Protein 4IXA (pdb70)

Organism: Staphylococcus epidermidis (strain ATCC 12228 / FDA PCI 1200) (NCBI:txid176280)

Solvent-accessible surface area: 11199 Å² total; per-residue (Å²): 181,100,75,24,116,17,89,28,0,29,0,69,36,138,68,63,38,1,10,11,113,131,115,108,11,108,31,104,102,30,1,0,44,0,0,33,28,0,4,53,75,88,40,95,64,8,44,59,81,61,0,16,110,125,12,11,41,208,62,202,98,158,82,42,74,28,0,36,14,16,0,35,28,0,40,52,23,3,96,121,73,118,10,129,52,12,31,2,44,46,40,223,78,124,8,7,44,0,39,140,48,270,146,87,50,114,17,104,26,0,23,0,51,32,95,0,35,17,2,15,9,113,107,111,87,4,103,23,168,71,49,0,0,42,0,0,31,28,0,3,50,84,89,42,94,55,6,41,116,65,55,0,51,102,112,10,82,90,84,104,46,0,66,61,28,1,100,60,0,63,67,46,3,105,147,75,116,10,132,37,16,35,2,42,28,37,216,84,121,11,20,40,0,44,151,99

Foldseek 3Di:
DQWDDDPQWIAGNVVLWIGGVNHTFDDDNLLSLLVCVQSVVAPDFDALVCCCCPSCVPPDDPDSCVSVVSLVVNQCRCVVVPNAQWHWDQDPPGGIHIYGDD/DWDDDPQWIADVVVLWIGGVNHTQDDDNLLSVLVCVQVVVAPDFDAQVRSCVPSPVHCVSVVSLVVVQVSCVVSPNQQWHWDAPPPTHIHIYGD

InterPro domains:
  IPR001789 Signal transduction response regulator, receiver domain [PF00072] (5-111)
  IPR001789 Signal transduction response regulator, receiver domain [PS50110] (3-116)
  IPR001789 Signal transduction response regulator, receiver domain [SM00448] (2-112)
  IPR001867 OmpR/PhoB-type DNA-binding domain [PF00486] (152-225)
  IPR001867 OmpR/PhoB-type DNA-binding domain [PS51755] (128-227)
  IPR001867 OmpR/PhoB-type DNA-binding domain [SM00862] (149-225)
  IPR001867 OmpR/PhoB-type DNA-binding domain [cd00383] (136-225)
  IPR011006 CheY-like superfamily [SSF52172] (2-180)
  IPR036388 Winged helix-like DNA-binding domain superfamily [G3DSA:1.10.10.10] (132-229)
  IPR039420 Transcriptional regulatory protein WalR-like [PTHR48111] (1-225)

Nearest PDB structures (foldseek):
  4ixa-assembly1_A  TM=1.010E+00  e=4.567E-20  Staphylococcus epidermidis ATCC 12228
  4u88-assembly2_B  TM=9.778E-01  e=3.991E-15  Staphylococcus aureus USA300-ISMMS1
  4qwq-assembly1_B  TM=9.720E-01  e=6.942E-15  Staphylococcus 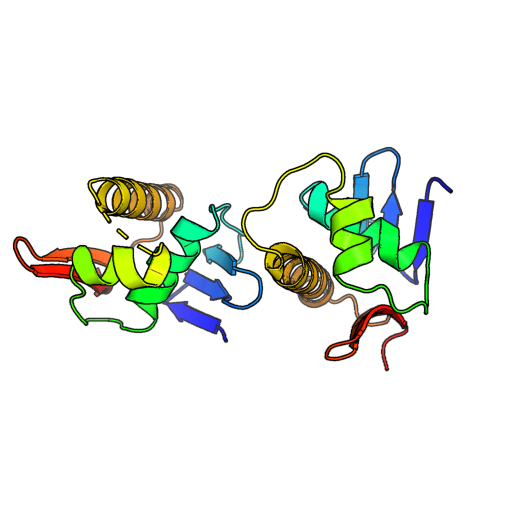aureus
  2d1v-assembly1_A  TM=8.404E-01  e=1.350E-09  Bacillus subtilis
  5za3-assembly1_B  TM=8.756E-01  e=2.922E-08  Streptococcus mutans

B-factor: mean 33.08, std 9.29, range [16.67, 68.01]

Secondary structure (DSSP, 8-state):
--EEEETTEEEETTTTEEEETTEEE---HHHHHHHHHHHTTTT--B-HHHHHHHHSSSS--S-TTHHHHHHHHHHHHHHHTT--SEEEEEETTTEEEEEE--/-EEEETTEEEETTTTEEEETTEEE---HHHHHHHHHHHTTTT--B-HHHHIIIII--HHHHHHHHHHHHHHHHTT--SEEEEEETTTEEEEEE-

Radius of gyration: 18.65 Å; Cα contacts (8 Å, |Δi|>4): 303; chains: 2; bounding box: 38×34×57 Å

Sequence (196 aa):
MEQLEFDGLVLKNLSKTLTINNIEIPMRIKEFELLWYLASREGEVISKSELLEKVWGYDYYEDANTVNVHIHRIREKLEKHDFLPYTITTVWGLGYKFERSREQLEFDGLVLKNLSKTLTINNIEIPMRIKEFELLWYLASREGEVISKSELLEKVWGANTVNVHIHRIREKLEKHDFLPYTITTVWGLGYKFERS

CATH classification: 1.10.10.10

Structure (mmCIF, N/CA/C/O backbone):
data_4IXA
#
_entry.id   4IXA
#
_cell.length_a   34.201
_cell.length_b   53.784
_cell.length_c   111.658
_cell.angle_alpha   90.00
_cell.angle_beta   90.00
_cell.angle_gamma   90.00
#
_symmetry.space_group_name_H-M   'P 21 21 21'
#
loop_
_entity.id
_entity.type
_entity.pdbx_description
1 polymer 'Response regulator SaeR'
2 water water
#
loop_
_atom_site.group_PDB
_atom_site.id
_atom_site.type_symbol
_atom_site.label_atom_id
_atom_site.label_alt_id
_atom_site.label_comp_id
_atom_site.label_asym_id
_atom_site.label_entity_id
_atom_site.label_seq_id
_atom_site.pdbx_PDB_ins_code
_atom_site.Cartn_x
_atom_site.Cartn_y
_atom_site.Cartn_z
_atom_site.occupancy
_atom_site.B_iso_or_equiv
_atom_site.auth_seq_id
_atom_site.auth_comp_id
_atom_site.auth_asym_id
_atom_site.auth_atom_id
_atom_site.pdbx_PDB_model_num
ATOM 1 N N . MET A 1 1 ? 18.903 34.395 37.071 1.00 45.38 128 MET A N 1
ATOM 2 C CA . MET A 1 1 ? 17.944 35.482 37.219 1.00 43.09 128 MET A CA 1
ATOM 3 C C . MET A 1 1 ? 16.873 35.412 36.138 1.00 36.38 128 MET A C 1
ATOM 4 O O . MET A 1 1 ? 17.192 35.240 34.964 1.00 39.10 128 MET A O 1
ATOM 9 N N . GLU A 1 2 ? 15.608 35.551 36.531 1.00 30.40 129 GLU A N 1
ATOM 10 C CA . GLU A 1 2 ? 14.501 35.579 35.574 1.00 34.65 129 GLU A CA 1
ATOM 11 C C . GLU A 1 2 ? 13.928 36.985 35.378 1.00 33.41 129 GLU A C 1
ATOM 12 O O . GLU A 1 2 ? 13.290 37.274 34.367 1.00 29.78 129 GLU A O 1
ATOM 18 N N . GLN A 1 3 ? 14.145 37.856 36.353 1.00 33.08 130 GLN A N 1
ATOM 19 C CA . GLN A 1 3 ? 13.577 39.186 36.286 1.00 33.94 130 GLN A CA 1
ATOM 20 C C . GLN A 1 3 ? 14.541 40.236 36.832 1.00 30.79 130 GLN A C 1
ATOM 21 O O . GLN A 1 3 ? 15.163 40.040 37.872 1.00 30.10 130 GLN A O 1
ATOM 27 N N . LEU A 1 4 ? 14.673 41.349 36.116 1.00 25.24 131 LEU A N 1
ATOM 28 C CA . LEU A 1 4 ? 15.463 42.472 36.606 1.00 27.69 131 LEU A CA 1
ATOM 29 C C . LEU A 1 4 ? 14.575 43.698 36.704 1.00 26.11 131 LEU A C 1
ATOM 30 O O . LEU A 1 4 ? 13.683 43.892 35.884 1.00 26.33 131 LEU A O 1
ATOM 35 N N . GLU A 1 5 ? 14.825 44.520 37.714 1.00 26.04 132 GLU A N 1
ATOM 36 C CA . GLU A 1 5 ? 14.035 45.710 37.958 1.00 28.11 132 GLU A CA 1
ATOM 37 C C . GLU A 1 5 ? 14.971 46.908 38.100 1.00 25.19 132 GLU A C 1
ATOM 38 O O . GLU A 1 5 ? 15.946 46.858 38.846 1.00 24.19 132 GLU A O 1
ATOM 44 N N . PHE A 1 6 ? 14.669 47.980 37.382 1.00 23.19 133 PHE A N 1
ATOM 45 C CA . PHE A 1 6 ? 15.465 49.205 37.460 1.00 24.88 133 PHE A CA 1
ATOM 46 C C . PHE A 1 6 ? 14.528 50.397 37.524 1.00 23.93 133 PHE A C 1
ATOM 47 O O . PHE A 1 6 ? 14.158 50.936 36.483 1.00 22.75 133 PHE A O 1
ATOM 55 N N . ASP A 1 7 ? 14.126 50.776 38.740 1.00 27.23 134 ASP A N 1
ATOM 56 C CA . ASP A 1 7 ? 13.241 51.930 38.976 1.00 25.94 134 ASP A CA 1
ATOM 57 C C . ASP A 1 7 ? 12.097 52.051 38.001 1.00 30.74 134 ASP A C 1
ATOM 58 O O . ASP A 1 7 ? 11.934 53.109 37.407 1.00 33.34 134 ASP A O 1
ATOM 63 N N . GLY A 1 8 ? 11.313 51.010 37.792 1.00 29.11 135 GLY A N 1
ATOM 64 C CA . GLY A 1 8 ? 10.197 51.189 36.877 1.00 29.00 135 GLY A CA 1
ATOM 65 C C . GLY A 1 8 ? 10.347 50.434 35.580 1.00 24.11 135 GLY A C 1
ATOM 66 O O . GLY A 1 8 ? 9.358 50.159 34.905 1.00 24.59 135 GLY A O 1
ATOM 67 N N . LEU A 1 9 ? 11.588 50.126 35.222 1.00 23.39 136 LEU A N 1
ATOM 68 C CA . LEU A 1 9 ? 11.858 49.266 34.082 1.00 23.35 136 LEU A CA 1
ATOM 69 C C . LEU A 1 9 ? 12.007 47.868 34.616 1.00 22.17 136 LEU A C 1
ATOM 70 O O . LEU A 1 9 ? 12.849 47.629 35.474 1.00 23.98 136 LEU A O 1
ATOM 75 N N . VAL A 1 10 ? 11.185 46.953 34.104 1.00 21.81 137 VAL A N 1
ATOM 76 C CA . VAL A 1 10 ? 11.218 45.555 34.507 1.00 22.05 137 VAL A CA 1
ATOM 77 C C . VAL A 1 10 ? 11.450 44.686 33.281 1.00 23.54 137 VAL A C 1
ATOM 78 O O . VAL A 1 10 ? 10.711 44.774 32.304 1.00 23.65 137 VAL A O 1
ATOM 82 N N . LEU A 1 11 ? 12.484 43.853 33.341 1.00 22.62 138 LEU A N 1
ATOM 83 C CA . LEU A 1 11 ? 12.816 42.939 32.259 1.00 22.51 138 LEU A CA 1
ATOM 84 C C . LEU A 1 11 ? 12.425 41.522 32.669 1.00 26.05 138 LEU A C 1
ATOM 85 O O . LEU A 1 11 ? 12.827 41.044 33.720 1.00 24.50 138 LEU A O 1
ATOM 90 N N . LYS A 1 12 ? 11.659 40.850 31.821 1.00 26.23 139 LYS A N 1
ATOM 91 C CA . LYS A 1 12 ? 11.148 39.527 32.138 1.00 29.67 139 LYS A CA 1
ATOM 92 C C . LYS A 1 12 ? 11.707 38.536 31.128 1.00 24.72 139 LYS A C 1
ATOM 93 O O . LYS A 1 12 ? 11.239 38.459 30.000 1.00 24.90 139 LYS A O 1
ATOM 99 N N . ASN A 1 13 ? 12.731 37.799 31.546 1.00 27.11 140 ASN A N 1
ATOM 100 C CA . ASN A 1 13 ? 13.469 36.925 30.644 1.00 27.03 140 ASN A CA 1
ATOM 101 C C . ASN A 1 13 ? 12.679 35.688 30.205 1.00 30.37 140 ASN A C 1
ATOM 102 O O . ASN A 1 13 ? 12.842 35.225 29.085 1.00 30.44 140 ASN A O 1
ATOM 107 N N . LEU A 1 14 ? 11.822 35.157 31.074 1.00 30.33 141 LEU A N 1
ATOM 108 C CA . LEU A 1 14 ? 10.970 34.041 30.659 1.00 35.02 141 LEU A CA 1
ATOM 109 C C . LEU A 1 14 ? 10.122 34.396 29.438 1.00 31.83 141 LEU A C 1
ATOM 110 O O . LEU A 1 14 ? 10.081 33.647 28.458 1.00 38.40 141 LEU A O 1
ATOM 115 N N . SER A 1 15 ? 9.455 35.542 29.479 1.00 30.77 142 SER A N 1
ATOM 116 C CA . SER A 1 15 ? 8.575 35.925 28.368 1.00 31.96 142 SER A CA 1
ATOM 117 C C . SER A 1 15 ? 9.271 36.829 27.354 1.00 32.86 142 SER A C 1
ATOM 118 O O . SER A 1 15 ? 8.680 37.187 26.329 1.00 37.18 142 SER A O 1
ATOM 121 N N . LYS A 1 16 ? 10.523 37.188 27.646 1.00 27.50 143 LYS A N 1
ATOM 122 C CA . LYS A 1 16 ? 11.298 38.109 26.808 1.00 28.60 143 LYS A CA 1
ATOM 123 C C . LYS A 1 16 ? 10.535 39.413 26.536 1.00 28.80 143 LYS A C 1
ATOM 124 O O . LYS A 1 16 ? 10.548 39.934 25.425 1.00 27.21 143 LYS A O 1
ATOM 130 N N . THR A 1 17 ? 9.866 39.926 27.562 1.00 26.29 144 THR A N 1
ATOM 131 C CA . THR A 1 17 ? 9.155 41.187 27.455 1.00 31.01 144 THR A CA 1
ATOM 132 C C . THR A 1 17 ? 9.625 42.158 28.534 1.00 27.15 144 THR A C 1
ATOM 133 O O . THR A 1 17 ? 10.224 41.768 29.543 1.00 25.08 144 THR A O 1
ATOM 137 N N . LEU A 1 18 ? 9.314 43.424 28.327 1.00 22.76 145 LEU A N 1
ATOM 138 C CA . LEU A 1 18 ? 9.772 44.480 29.215 1.00 25.81 145 LEU A CA 1
ATOM 139 C C . LEU A 1 18 ? 8.597 45.389 29.509 1.00 24.90 145 LEU A C 1
ATOM 140 O O . LEU A 1 18 ? 7.768 45.624 28.634 1.00 23.64 145 LEU A O 1
ATOM 145 N N . THR A 1 19 ? 8.512 45.876 30.746 1.00 23.41 146 THR A N 1
ATOM 146 C CA . THR A 1 19 ? 7.504 46.860 31.102 1.00 23.92 146 THR A CA 1
ATOM 147 C C . THR A 1 19 ? 8.163 48.132 31.601 1.00 20.42 146 THR A C 1
ATOM 148 O O . THR A 1 19 ? 9.268 48.105 32.108 1.00 22.93 146 THR A O 1
ATOM 152 N N . ILE A 1 20 ? 7.475 49.247 31.424 1.00 20.65 147 ILE A N 1
ATOM 153 C CA . ILE A 1 20 ? 7.864 50.511 32.020 1.00 24.72 147 ILE A CA 1
ATOM 154 C C . ILE A 1 20 ? 6.626 50.999 32.739 1.00 25.26 147 ILE A C 1
ATOM 155 O O . ILE A 1 20 ? 5.578 51.147 32.116 1.00 22.15 147 ILE A O 1
ATOM 160 N N . ASN A 1 21 ? 6.745 51.205 34.049 1.00 28.57 148 ASN A N 1
ATOM 161 C CA . ASN A 1 21 ? 5.598 51.479 34.914 1.00 26.05 148 ASN A CA 1
ATOM 162 C C . ASN A 1 21 ? 4.448 50.488 34.695 1.00 25.37 148 ASN A C 1
ATOM 163 O O . ASN A 1 21 ? 3.286 50.868 34.592 1.00 26.98 148 ASN A O 1
ATOM 168 N N . ASN A 1 22 ? 4.810 49.212 34.624 1.00 24.39 149 ASN A N 1
ATOM 169 C CA . ASN A 1 22 ? 3.869 48.114 34.477 1.00 25.05 149 ASN A CA 1
ATOM 170 C C . ASN A 1 22 ? 3.122 48.105 33.147 1.00 28.03 149 ASN A C 1
ATOM 171 O O . ASN A 1 22 ? 2.087 47.451 33.022 1.00 24.90 149 ASN A O 1
ATOM 176 N N . ILE A 1 23 ? 3.632 48.827 32.155 1.00 25.54 150 ILE A N 1
ATOM 177 C CA . ILE A 1 23 ? 3.038 48.761 30.824 1.00 24.88 150 ILE A CA 1
ATOM 178 C C . ILE A 1 23 ? 4.006 48.093 29.871 1.00 25.74 150 ILE A C 1
ATOM 179 O O . ILE A 1 23 ? 5.160 48.510 29.758 1.00 24.02 150 ILE A O 1
ATOM 184 N N . GLU A 1 24 ? 3.538 47.049 29.194 1.00 24.84 151 GLU A N 1
ATOM 185 C CA . GLU A 1 24 ? 4.365 46.324 28.245 1.00 24.61 151 GLU A CA 1
ATOM 186 C C . GLU A 1 24 ? 4.728 47.177 27.024 1.00 23.94 151 GLU A C 1
ATOM 187 O O . GLU A 1 24 ? 3.894 47.877 26.472 1.00 24.47 151 GLU A O 1
ATOM 193 N N . ILE A 1 25 ? 5.994 47.126 26.633 1.00 21.08 152 ILE A N 1
ATOM 194 C CA . ILE A 1 25 ? 6.495 47.908 25.525 1.00 21.51 152 ILE A CA 1
ATOM 195 C C . ILE A 1 25 ? 6.913 46.913 24.454 1.00 24.36 152 ILE A C 1
ATOM 196 O O . ILE A 1 25 ? 7.734 46.034 24.713 1.00 24.41 152 ILE A O 1
ATOM 201 N N . PRO A 1 26 ? 6.329 47.019 23.256 1.00 27.57 153 PRO A N 1
ATOM 202 C CA . PRO A 1 26 ? 6.713 46.097 22.175 1.00 26.19 153 PRO A CA 1
ATOM 203 C C . PRO A 1 26 ? 8.212 46.181 21.881 1.00 27.31 153 PRO A C 1
ATOM 204 O O . PRO A 1 26 ? 8.789 47.269 21.780 1.00 26.07 153 PRO A O 1
ATOM 208 N N . MET A 1 27 ? 8.848 45.024 21.795 1.00 26.99 154 MET A N 1
ATOM 209 C CA . MET A 1 27 ? 10.273 44.965 21.515 1.00 31.91 154 MET A CA 1
ATOM 210 C C . MET A 1 27 ? 10.531 43.616 20.850 1.00 33.41 154 MET A C 1
ATOM 211 O O . MET A 1 27 ? 9.954 42.607 21.247 1.00 30.88 154 MET A O 1
ATOM 216 N N . ARG A 1 28 ? 11.354 43.604 19.806 1.00 30.75 155 ARG A N 1
ATOM 217 C CA . ARG A 1 28 ? 11.709 42.345 19.162 1.00 33.42 155 ARG A CA 1
ATOM 218 C C . ARG A 1 28 ? 12.655 41.566 20.051 1.00 28.94 155 ARG A C 1
ATOM 219 O O . ARG A 1 28 ? 13.354 42.152 20.874 1.00 23.91 155 ARG A O 1
ATOM 227 N N . ILE A 1 29 ? 12.681 40.247 19.871 1.00 27.06 156 ILE A N 1
ATOM 228 C CA . ILE A 1 29 ? 13.455 39.369 20.750 1.00 29.90 156 ILE A CA 1
ATOM 229 C C . ILE A 1 29 ? 14.963 39.664 20.821 1.00 26.49 156 ILE A C 1
ATOM 230 O O . ILE A 1 29 ? 15.530 39.634 21.902 1.00 25.77 156 ILE A O 1
ATOM 235 N N . LYS A 1 30 ? 15.600 39.972 19.692 1.00 28.75 157 LYS A N 1
ATOM 236 C CA . LYS A 1 30 ? 17.029 40.330 19.688 1.00 28.41 157 LYS A CA 1
ATOM 237 C C . LYS A 1 30 ? 17.337 41.582 20.504 1.00 25.90 157 LYS A C 1
ATOM 238 O O . LYS A 1 30 ? 18.345 41.632 21.202 1.00 25.67 157 LYS A O 1
ATOM 244 N N . GLU A 1 31 ? 16.484 42.603 20.377 1.00 27.04 158 GLU A N 1
ATOM 245 C CA . GLU A 1 31 ? 16.617 43.820 21.160 1.00 24.41 158 GLU A CA 1
ATOM 246 C C . GLU A 1 31 ? 16.481 43.514 22.631 1.00 21.02 158 GLU A C 1
ATOM 247 O O . GLU A 1 31 ? 17.203 44.069 23.450 1.00 22.44 158 GLU A O 1
ATOM 253 N N . PHE A 1 32 ? 15.516 42.672 22.986 1.00 21.90 159 PHE A N 1
ATOM 254 C CA . PHE A 1 32 ? 15.365 42.334 24.401 1.00 22.53 159 PHE A CA 1
ATOM 255 C C . PHE A 1 32 ? 16.599 41.599 24.907 1.00 20.12 159 PHE A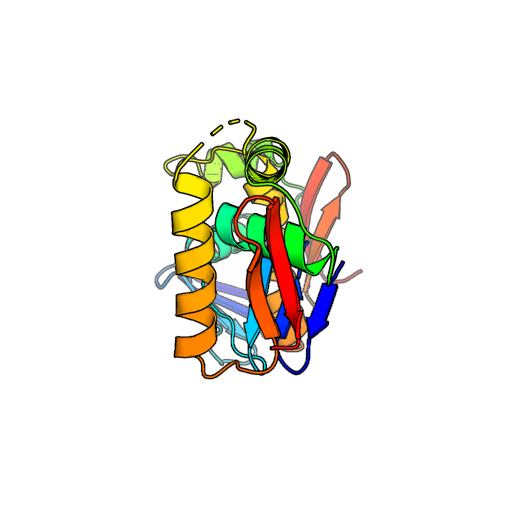 C 1
ATOM 256 O O . PHE A 1 32 ? 17.104 41.885 25.991 1.00 19.67 159 PHE A O 1
ATOM 264 N N . GLU A 1 33 ? 17.055 40.622 24.134 1.00 20.54 160 GLU A N 1
ATOM 265 C CA . GLU A 1 33 ? 18.187 39.802 24.554 1.00 22.15 160 GLU A CA 1
ATOM 266 C C . GLU A 1 33 ? 19.443 40.664 24.680 1.00 21.67 160 GLU A C 1
ATOM 267 O O . GLU A 1 33 ? 20.255 40.462 25.582 1.00 21.61 160 GLU A O 1
ATOM 273 N N . LEU A 1 34 ? 19.579 41.661 23.813 1.00 20.26 161 LEU A N 1
ATOM 274 C CA . LEU A 1 34 ? 20.715 42.571 23.925 1.00 19.79 161 LEU A CA 1
ATOM 275 C C . LEU A 1 34 ? 20.587 43.359 25.215 1.00 20.76 161 LEU A C 1
ATOM 276 O O . LEU A 1 34 ? 21.534 43.445 26.005 1.00 22.09 161 LEU A O 1
ATOM 281 N N . LEU A 1 35 ? 19.403 43.906 25.461 1.00 18.82 162 LEU A N 1
ATOM 282 C CA . LEU A 1 35 ? 19.207 44.688 26.672 1.00 22.05 162 LEU A CA 1
ATOM 283 C C . LEU A 1 35 ? 19.428 43.817 27.919 1.00 20.60 162 LEU A C 1
ATOM 284 O O . LEU A 1 35 ? 20.039 44.241 28.901 1.00 19.81 162 LEU A O 1
ATOM 289 N N . TRP A 1 36 ? 18.936 42.588 27.867 1.00 21.09 163 TRP A N 1
ATOM 290 C CA . TRP A 1 36 ? 19.065 41.673 29.004 1.00 23.65 163 TRP A CA 1
ATOM 291 C C . TRP A 1 36 ? 20.536 41.375 29.320 1.00 21.89 163 TRP A C 1
ATOM 292 O O . TRP A 1 36 ? 20.953 41.374 30.479 1.00 22.89 163 TRP A O 1
ATOM 303 N N . TYR A 1 37 ? 21.323 41.164 28.274 1.00 23.23 164 TYR A N 1
ATOM 304 C CA . TYR A 1 37 ? 22.732 40.848 28.433 1.00 22.13 164 TYR A CA 1
ATOM 305 C C . TYR A 1 37 ? 23.472 42.005 29.090 1.00 22.26 164 TYR A C 1
ATOM 306 O O . TYR A 1 37 ? 24.298 41.791 29.972 1.00 18.56 164 TYR A O 1
ATOM 315 N N . LEU A 1 38 ? 23.166 43.231 28.673 1.00 19.24 165 LEU A N 1
ATOM 316 C CA . LEU A 1 38 ? 23.797 44.410 29.270 1.00 18.90 165 LEU A CA 1
ATOM 317 C C . LEU A 1 38 ? 23.328 44.707 30.694 1.00 19.85 165 LEU A C 1
ATOM 318 O O . LEU A 1 38 ? 24.143 44.962 31.581 1.00 21.19 165 LEU A O 1
ATOM 323 N N . ALA A 1 39 ? 22.018 44.682 30.906 1.00 19.27 166 ALA A N 1
ATOM 324 C CA . ALA A 1 39 ? 21.427 44.975 32.212 1.00 20.73 166 ALA A CA 1
ATOM 325 C C . ALA A 1 39 ? 21.766 43.895 33.240 1.00 23.52 166 ALA A C 1
ATOM 326 O O . ALA A 1 39 ? 21.819 44.189 34.425 1.00 24.67 166 ALA A O 1
ATOM 328 N N . SER A 1 40 ? 21.977 42.660 32.781 1.00 21.73 167 SER A N 1
ATOM 329 C CA . SER A 1 40 ? 22.496 41.580 33.628 1.00 23.48 167 SER A CA 1
ATOM 330 C C . SER A 1 40 ? 23.920 41.869 34.071 1.00 25.33 167 SER A C 1
ATOM 331 O O . SER A 1 40 ? 24.434 41.207 34.975 1.00 25.79 167 SER A O 1
ATOM 334 N N . ARG A 1 41 ? 24.573 42.815 33.398 1.00 22.71 168 ARG A N 1
ATOM 335 C CA . ARG A 1 41 ? 25.946 43.183 33.724 1.00 23.43 168 ARG A CA 1
ATOM 336 C C . ARG A 1 41 ? 26.035 44.687 33.976 1.00 25.45 168 ARG A C 1
ATOM 337 O O . ARG A 1 41 ? 26.914 45.361 33.431 1.00 26.63 168 ARG A O 1
ATOM 345 N N . GLU A 1 42 ? 25.116 45.200 34.793 1.00 24.42 169 GLU A N 1
ATOM 346 C CA . GLU A 1 42 ? 25.022 46.626 35.087 1.00 26.03 169 GLU A CA 1
ATOM 347 C C . GLU A 1 42 ? 26.397 47.235 35.364 1.00 27.51 169 GLU A C 1
ATOM 348 O O . GLU A 1 42 ? 27.142 46.728 36.192 1.00 27.74 169 GLU A O 1
ATOM 354 N N . GLY A 1 43 ? 26.741 48.296 34.641 1.00 25.79 170 GLY A N 1
ATOM 355 C CA . GLY A 1 43 ? 27.993 48.998 34.871 1.00 29.06 170 GLY A CA 1
ATOM 356 C C . GLY A 1 43 ? 29.189 48.458 34.102 1.00 27.45 170 GLY A C 1
ATOM 357 O O . GLY A 1 43 ? 30.230 49.107 34.044 1.00 28.60 170 GLY A O 1
ATOM 358 N N . GLU A 1 44 ? 29.052 47.278 33.502 1.00 26.30 171 GLU A N 1
ATOM 359 C CA . GLU A 1 44 ? 30.161 46.702 32.758 1.00 25.24 171 GLU A CA 1
ATOM 360 C C . GLU A 1 44 ? 30.115 47.090 31.281 1.00 27.77 171 GLU A C 1
ATOM 361 O O . GLU A 1 44 ? 29.059 47.029 30.653 1.00 26.79 171 GLU A O 1
ATOM 367 N N . VAL A 1 45 ? 31.261 47.479 30.727 1.00 27.55 172 VAL A N 1
ATOM 368 C CA . VAL A 1 45 ? 31.332 47.861 29.323 1.00 21.76 172 VAL A CA 1
ATOM 369 C C . VAL A 1 45 ? 31.514 46.606 28.495 1.00 26.11 172 VAL A C 1
ATOM 370 O O . VAL A 1 45 ? 32.522 45.903 28.634 1.00 26.35 172 VAL A O 1
ATOM 374 N N . ILE A 1 46 ? 30.532 46.300 27.657 1.00 21.93 173 ILE A N 1
ATOM 375 C CA . ILE A 1 46 ? 30.628 45.105 26.817 1.00 21.18 173 ILE A CA 1
ATOM 376 C C . ILE A 1 46 ? 30.928 45.454 25.371 1.00 23.99 173 ILE A C 1
ATOM 377 O O . ILE A 1 46 ? 30.168 46.190 24.737 1.00 24.06 173 ILE A O 1
ATOM 382 N N . SER A 1 47 ? 32.019 44.902 24.843 1.00 24.12 174 SER A N 1
ATOM 383 C CA . SER A 1 47 ? 32.433 45.184 23.471 1.00 26.18 174 SER A CA 1
ATOM 384 C C . SER A 1 47 ? 31.429 44.671 22.456 1.00 27.85 174 SER A C 1
ATOM 385 O O . SER A 1 47 ? 30.651 43.758 22.739 1.00 23.26 174 SER A O 1
ATOM 388 N N . LYS A 1 48 ? 31.471 45.260 21.262 1.00 27.33 175 LYS A N 1
ATOM 389 C CA . LYS A 1 48 ? 30.654 44.814 20.156 1.00 29.34 175 LYS A CA 1
ATOM 390 C C . LYS A 1 48 ? 30.900 43.335 19.878 1.00 31.00 175 LYS A C 1
ATOM 391 O O . LYS A 1 48 ? 29.954 42.578 19.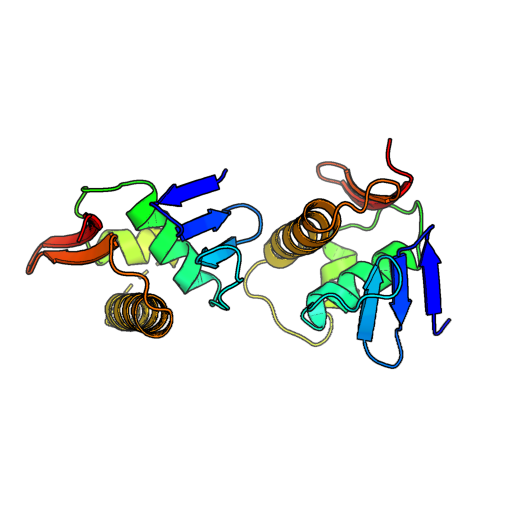616 1.00 28.65 175 LYS A O 1
ATOM 397 N N . SER A 1 49 ? 32.166 42.928 19.948 1.00 29.78 176 SER A N 1
ATOM 398 C CA . SER A 1 49 ? 32.546 41.549 19.636 1.00 30.84 176 SER A CA 1
ATOM 399 C C . SER A 1 49 ? 31.909 40.536 20.569 1.00 27.73 176 SER A C 1
ATOM 400 O O . SER A 1 49 ? 31.416 39.508 20.109 1.00 29.20 176 SER A O 1
ATOM 403 N N . GLU A 1 50 ? 31.925 40.816 21.873 1.00 30.16 177 GLU A N 1
ATOM 404 C CA . GLU A 1 50 ? 31.284 39.925 22.844 1.00 29.05 177 GLU A CA 1
ATOM 405 C C . GLU A 1 50 ? 29.776 39.890 22.640 1.00 27.61 177 GLU A C 1
ATOM 406 O O . GLU A 1 50 ? 29.160 38.852 22.833 1.00 28.59 177 GLU A O 1
ATOM 412 N N . LEU A 1 51 ? 29.183 41.015 22.237 1.00 27.53 178 LEU A N 1
ATOM 413 C CA . LEU A 1 51 ? 27.735 41.070 22.003 1.00 26.58 178 LEU A CA 1
ATOM 414 C C . LEU A 1 51 ? 27.356 40.251 20.783 1.00 27.94 178 LEU A C 1
ATOM 415 O O . LEU A 1 51 ? 26.405 39.481 20.817 1.00 30.84 178 LEU A O 1
ATOM 420 N N . LEU A 1 52 ? 28.105 40.424 19.703 1.00 29.12 179 LEU A N 1
ATOM 421 C CA . LEU A 1 52 ? 27.899 39.639 18.492 1.00 31.69 179 LEU A CA 1
ATOM 422 C C . LEU A 1 52 ? 28.046 38.146 18.787 1.00 28.08 179 LEU A C 1
ATOM 423 O O . LEU A 1 52 ? 27.221 37.338 18.379 1.00 32.54 179 LEU A O 1
ATOM 428 N N . GLU A 1 53 ? 29.086 37.799 19.530 1.00 28.05 180 GLU A N 1
ATOM 429 C CA . GLU A 1 53 ? 29.397 36.409 19.829 1.00 31.35 180 GLU A CA 1
ATOM 430 C C . GLU A 1 53 ? 28.394 35.762 20.787 1.00 37.02 180 GLU A C 1
ATOM 431 O O . GLU A 1 53 ? 28.033 34.598 20.619 1.00 39.77 180 GLU A O 1
ATOM 437 N N . LYS A 1 54 ? 27.935 36.519 21.785 1.00 33.26 181 LYS A N 1
ATOM 438 C CA . LYS A 1 54 ? 27.123 35.948 22.857 1.00 31.56 181 LYS A CA 1
ATOM 439 C C . LYS A 1 54 ? 25.627 36.245 22.753 1.00 35.18 181 LYS A C 1
ATOM 440 O O . LYS A 1 54 ? 24.828 35.582 23.421 1.00 33.81 181 LYS A O 1
ATOM 446 N N . VAL A 1 55 ? 25.250 37.221 21.926 1.00 29.90 182 VAL A N 1
ATOM 447 C CA . VAL A 1 55 ? 23.841 37.572 21.751 1.00 27.57 182 VAL A CA 1
ATOM 448 C C . VAL A 1 55 ? 23.375 37.178 20.359 1.00 29.44 182 VAL A C 1
ATOM 449 O O . VAL A 1 55 ? 22.233 36.760 20.181 1.00 29.53 182 VAL A O 1
ATOM 453 N N . TRP A 1 56 ? 24.267 37.287 19.376 1.00 28.14 183 TRP A N 1
ATOM 454 C CA . TRP A 1 56 ? 23.959 36.840 18.019 1.00 36.30 183 TRP A CA 1
ATOM 455 C C . TRP A 1 56 ? 24.615 35.496 17.718 1.00 40.75 183 TRP A C 1
ATOM 456 O O . TRP A 1 56 ? 24.511 35.010 16.604 1.00 37.53 183 TRP A O 1
ATOM 467 N N . GLY A 1 57 ? 25.270 34.910 18.719 1.00 35.46 184 GLY A N 1
ATOM 468 C CA . GLY A 1 57 ? 25.969 33.641 18.586 1.00 37.80 184 GLY A CA 1
ATOM 469 C C . GLY A 1 57 ? 25.366 32.635 17.621 1.00 46.23 184 GLY A C 1
ATOM 470 O O . GLY A 1 57 ? 26.097 31.996 16.860 1.00 42.42 184 GLY A O 1
ATOM 471 N N . TYR A 1 58 ? 24.033 32.527 17.635 1.00 45.70 185 TYR A N 1
ATOM 472 C CA . TYR A 1 58 ? 23.298 31.572 16.795 1.00 46.09 185 TYR A CA 1
ATOM 473 C C . TYR A 1 58 ? 22.594 32.229 15.596 1.00 50.07 185 TYR A C 1
ATOM 474 O O . TYR A 1 58 ? 22.355 31.584 14.569 1.00 53.62 185 TYR A O 1
ATOM 483 N N . ASP A 1 59 ? 22.286 33.519 15.722 1.00 52.45 186 ASP A N 1
ATOM 484 C CA . ASP A 1 59 ? 21.622 34.266 14.651 1.00 50.48 186 ASP A CA 1
ATOM 485 C C . ASP A 1 59 ? 22.645 34.922 13.744 1.00 49.75 186 ASP A C 1
ATOM 486 O O . ASP A 1 59 ? 23.749 35.248 14.167 1.00 52.54 186 ASP A O 1
ATOM 491 N N . TYR A 1 60 ? 22.298 35.143 12.492 1.00 44.22 187 TYR A N 1
ATOM 492 C CA . TYR A 1 60 ? 23.327 35.674 11.625 1.00 50.11 187 TYR A CA 1
ATOM 493 C C . TYR A 1 60 ? 23.184 37.154 11.309 1.00 47.56 187 TYR A C 1
ATOM 494 O O . TYR A 1 60 ? 22.113 37.743 11.465 1.00 48.41 187 TYR A O 1
ATOM 503 N N . TYR A 1 61 ? 24.305 37.757 10.938 1.00 46.98 188 TYR A N 1
ATOM 504 C CA . TYR A 1 61 ? 24.372 39.190 10.707 1.00 51.42 188 TYR A CA 1
ATOM 505 C C . TYR A 1 61 ? 25.345 39.424 9.572 1.00 46.65 188 TYR A C 1
ATOM 506 O O . TYR A 1 61 ? 26.431 38.849 9.550 1.00 45.75 188 TYR A O 1
ATOM 515 N N . GLU A 1 62 ? 24.939 40.244 8.611 1.00 52.01 189 GLU A N 1
ATOM 516 C CA . GLU A 1 62 ? 25.812 40.604 7.503 1.00 50.55 189 GLU A CA 1
ATOM 517 C C . GLU A 1 62 ? 26.834 41.624 7.977 1.00 51.91 189 GLU A C 1
ATOM 518 O O . GLU A 1 62 ? 27.963 41.677 7.475 1.00 53.89 189 GLU A O 1
ATOM 524 N N . ASP A 1 63 ? 26.439 42.409 8.976 1.00 45.33 190 ASP A N 1
ATOM 525 C CA . ASP A 1 63 ? 27.146 43.637 9.304 1.00 43.44 190 ASP A CA 1
ATOM 526 C C . ASP A 1 63 ? 27.222 43.812 10.812 1.00 42.97 190 ASP A C 1
ATOM 527 O O . ASP A 1 63 ? 26.196 43.842 11.492 1.00 43.20 190 ASP A O 1
ATOM 532 N N . ALA A 1 64 ? 28.444 43.952 11.322 1.00 35.51 191 ALA A N 1
ATOM 533 C CA . ALA A 1 64 ? 28.680 44.125 12.752 1.00 39.57 191 ALA A CA 1
ATOM 534 C C . ALA A 1 64 ? 27.922 45.322 13.304 1.00 38.62 191 ALA A C 1
ATOM 535 O O . ALA A 1 64 ? 27.640 45.390 14.501 1.00 36.88 191 ALA A O 1
ATOM 537 N N . ASN A 1 65 ? 27.580 46.266 12.428 1.00 40.14 192 ASN A N 1
ATOM 538 C CA . ASN A 1 65 ? 26.873 47.464 12.863 1.00 37.67 192 ASN A CA 1
ATOM 539 C C . ASN A 1 65 ? 25.415 47.240 13.240 1.00 33.33 192 ASN A C 1
ATOM 540 O O . ASN A 1 65 ? 24.716 48.179 13.625 1.00 33.60 192 ASN A O 1
ATOM 545 N N . THR A 1 66 ? 24.965 45.996 13.130 1.00 32.14 193 THR A N 1
ATOM 546 C CA . THR A 1 66 ? 23.679 45.610 13.674 1.00 30.00 193 THR A CA 1
ATOM 547 C C . THR A 1 66 ? 23.653 45.85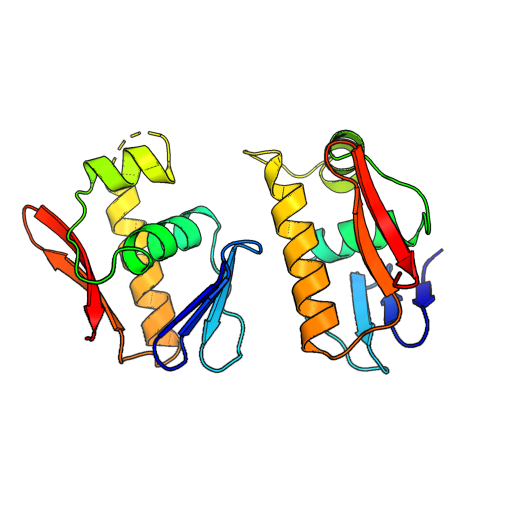8 15.187 1.00 27.33 193 THR A C 1
ATOM 548 O O . THR A 1 66 ? 22.593 46.113 15.751 1.00 27.31 193 THR A O 1
ATOM 552 N N . VAL A 1 67 ? 24.808 45.786 15.846 1.00 29.24 194 VAL A N 1
ATOM 553 C CA . VAL A 1 67 ? 24.852 46.042 17.284 1.00 31.06 194 VAL A CA 1
ATOM 554 C C . VAL A 1 67 ? 24.445 47.490 17.581 1.00 27.34 194 VAL A C 1
ATOM 555 O O . VAL A 1 67 ? 23.537 47.713 18.382 1.00 26.22 194 VAL A O 1
ATOM 559 N N . ASN A 1 68 ? 25.094 48.450 16.918 1.00 24.47 195 ASN A N 1
ATOM 560 C CA . ASN A 1 68 ? 24.780 49.876 17.075 1.00 28.60 195 ASN A CA 1
ATOM 561 C C . ASN A 1 68 ? 23.319 50.200 16.841 1.00 25.01 195 ASN A C 1
ATOM 562 O O . ASN A 1 68 ? 22.698 50.929 17.620 1.00 22.43 195 ASN A O 1
ATOM 567 N N . VAL A 1 69 ? 22.799 49.671 15.738 1.00 23.23 196 VAL A N 1
ATOM 568 C CA . VAL A 1 69 ? 21.407 49.843 15.353 1.00 23.62 196 VAL A CA 1
ATOM 569 C C . VAL A 1 69 ? 20.494 49.384 16.481 1.00 22.33 196 VAL A C 1
ATOM 570 O O . VAL A 1 69 ? 19.555 50.079 16.835 1.00 24.13 196 VAL A O 1
ATOM 574 N N . HIS A 1 70 ? 20.788 48.226 17.065 1.00 20.05 197 HIS A N 1
ATOM 575 C CA . HIS A 1 70 ? 19.953 47.707 18.145 1.00 22.88 197 HIS A CA 1
ATOM 576 C C . HIS A 1 70 ? 20.075 48.527 19.429 1.00 20.32 197 HIS A C 1
ATOM 577 O O . HIS A 1 70 ? 19.102 48.680 20.149 1.00 22.54 197 HIS A O 1
ATOM 584 N N . ILE A 1 71 ? 21.259 49.058 19.707 1.00 22.15 198 ILE A N 1
ATOM 585 C CA . ILE A 1 71 ? 21.435 49.917 20.881 1.00 24.61 198 ILE A CA 1
ATOM 586 C C . ILE A 1 71 ? 20.542 51.136 20.734 1.00 22.17 198 ILE A C 1
ATOM 587 O O . ILE A 1 71 ? 19.844 51.521 21.669 1.00 19.85 198 ILE A O 1
ATOM 592 N N . HIS A 1 72 ? 20.558 51.726 19.541 1.00 20.07 199 HIS A N 1
ATOM 593 C CA . HIS A 1 72 ? 19.728 52.884 19.259 1.00 20.46 199 HIS A CA 1
ATOM 594 C C . HIS A 1 72 ? 18.248 52.587 19.372 1.00 22.98 199 HIS A C 1
ATOM 595 O O . HIS A 1 72 ? 17.513 53.378 19.943 1.00 19.70 199 HIS A O 1
ATOM 602 N N . ARG A 1 73 ? 17.818 51.439 18.862 1.00 19.32 200 ARG A N 1
ATOM 603 C CA . ARG A 1 73 ? 16.429 51.027 19.004 1.00 20.59 200 ARG A CA 1
ATOM 604 C C . ARG A 1 73 ? 15.993 50.921 20.465 1.00 18.65 200 ARG A C 1
ATOM 605 O O . ARG A 1 73 ? 14.899 51.306 20.806 1.00 19.05 200 ARG A O 1
ATOM 613 N N . ILE A 1 74 ? 16.846 50.382 21.318 1.00 19.88 201 ILE A N 1
ATOM 614 C CA . ILE A 1 74 ? 16.489 50.247 22.734 1.00 21.24 201 ILE A CA 1
ATOM 615 C C . ILE A 1 74 ? 16.357 51.613 23.405 1.00 20.98 201 ILE A C 1
ATOM 616 O O . ILE A 1 74 ? 15.363 51.898 24.085 1.00 22.01 201 ILE A O 1
ATOM 621 N N . ARG A 1 75 ? 17.348 52.470 23.191 1.00 22.45 202 ARG A N 1
ATOM 622 C CA . ARG A 1 75 ? 17.326 53.807 23.778 1.00 22.35 202 ARG A CA 1
ATOM 623 C C . ARG A 1 75 ? 16.147 54.619 23.252 1.00 24.85 202 ARG A C 1
ATOM 624 O O . ARG A 1 75 ? 15.538 55.358 24.017 1.00 25.59 202 ARG A O 1
ATOM 632 N N . GLU A 1 76 ? 15.806 54.462 21.968 1.00 23.04 203 GLU A N 1
ATOM 633 C CA . GLU A 1 76 ? 14.661 55.181 21.409 1.00 25.97 203 GLU A CA 1
ATOM 634 C C . GLU A 1 76 ? 13.406 54.777 22.135 1.00 21.93 203 GLU A C 1
ATOM 635 O O . GLU A 1 76 ? 12.546 55.610 22.387 1.00 22.17 203 GLU A O 1
ATOM 641 N N . LYS A 1 77 ? 13.264 53.485 22.411 1.00 20.35 204 LYS A N 1
ATOM 642 C CA . LYS A 1 77 ? 12.049 53.023 23.074 1.00 24.06 204 LYS A CA 1
ATOM 643 C C . LYS A 1 77 ? 11.975 53.517 24.517 1.00 23.72 204 LYS A C 1
ATOM 644 O O . LYS A 1 77 ? 10.911 53.957 24.962 1.00 24.12 204 LYS A O 1
ATOM 650 N N . LEU A 1 78 ? 13.093 53.463 25.239 1.00 20.38 205 LEU A N 1
ATOM 651 C CA . LEU A 1 78 ? 13.107 53.943 26.628 1.00 26.23 205 LEU A CA 1
ATOM 652 C C . LEU A 1 78 ? 12.768 55.437 26.687 1.00 24.54 205 LEU A C 1
ATOM 653 O O . LEU A 1 78 ? 11.930 55.887 27.486 1.00 24.21 205 LEU A O 1
ATOM 658 N N . GLU A 1 79 ? 13.426 56.193 25.820 1.00 21.22 206 GLU A N 1
ATOM 659 C CA . GLU A 1 79 ? 13.269 57.637 25.786 1.00 30.20 206 GLU A CA 1
ATOM 660 C C . GLU A 1 79 ? 11.871 58.046 25.352 1.00 27.87 206 GLU A C 1
ATOM 661 O O . GLU A 1 79 ? 11.296 58.971 25.911 1.00 28.93 206 GLU A O 1
ATOM 667 N N . LYS A 1 80 ? 11.322 57.339 24.371 1.00 26.13 207 LYS A N 1
ATOM 668 C CA . LYS A 1 80 ? 9.993 57.645 23.857 1.00 28.73 207 LYS A CA 1
ATOM 669 C C . LYS A 1 80 ? 8.912 57.433 24.923 1.00 28.04 207 LYS A C 1
ATOM 670 O O . LYS A 1 80 ? 7.892 58.123 24.915 1.00 26.95 207 LYS A O 1
ATOM 676 N N . HIS A 1 81 ? 9.142 56.505 25.851 1.00 24.69 208 HIS A N 1
ATOM 677 C CA . HIS A 1 81 ? 8.171 56.250 26.921 1.00 25.86 208 HIS A CA 1
ATOM 678 C C . HIS A 1 81 ? 8.588 56.887 28.244 1.00 28.74 208 HIS A C 1
ATOM 679 O O . HIS A 1 81 ? 8.135 56.492 29.321 1.00 31.50 208 HIS A O 1
ATOM 686 N N . ASP A 1 82 ? 9.455 57.890 28.133 1.00 27.14 209 ASP A N 1
ATOM 687 C CA . ASP A 1 82 ? 9.832 58.742 29.255 1.00 30.71 209 ASP A CA 1
ATOM 688 C C . ASP A 1 82 ? 10.514 57.993 30.386 1.00 31.11 209 ASP A C 1
ATOM 689 O O . ASP A 1 82 ? 10.340 58.318 31.567 1.00 29.35 209 ASP A O 1
ATOM 694 N N . PHE A 1 83 ? 11.292 56.980 30.024 1.00 26.35 210 PHE A N 1
ATOM 695 C CA . PHE A 1 83 ? 12.101 56.307 31.020 1.00 24.52 210 PHE A CA 1
ATOM 696 C C . PHE A 1 83 ? 13.487 56.940 31.059 1.00 24.87 210 PHE A C 1
ATOM 697 O O . PHE A 1 83 ? 14.282 56.785 30.134 1.00 27.14 210 PHE A O 1
ATOM 705 N N . LEU A 1 84 ? 13.756 57.656 32.143 1.00 25.42 211 LEU A N 1
ATOM 706 C CA . LEU A 1 84 ? 14.941 58.496 32.286 1.00 25.67 211 LEU A CA 1
ATOM 707 C C . LEU A 1 84 ? 16.114 57.980 33.135 1.00 24.58 211 LEU A C 1
ATOM 708 O O . LEU A 1 84 ? 17.259 58.285 32.806 1.00 23.61 211 LEU A O 1
ATOM 713 N N . PRO A 1 85 ? 15.847 57.239 34.240 1.00 24.54 212 PRO A N 1
ATOM 714 C CA . PRO A 1 85 ? 16.944 57.033 35.201 1.00 23.89 212 PRO A CA 1
ATOM 715 C C . PRO A 1 85 ? 18.013 55.966 34.873 1.00 27.47 212 PRO A C 1
ATOM 716 O O . PRO A 1 85 ? 19.032 55.914 35.569 1.00 23.59 212 PRO A O 1
ATOM 720 N N . TYR A 1 86 ? 17.787 55.129 33.866 1.00 25.23 213 TYR A N 1
ATOM 721 C CA . TYR A 1 86 ? 18.818 54.207 33.387 1.00 23.48 213 TYR A CA 1
ATOM 722 C C . TYR A 1 86 ? 18.865 54.290 31.874 1.00 25.52 213 TYR A C 1
ATOM 723 O O . TYR A 1 86 ? 17.858 54.571 31.233 1.00 22.83 213 TYR A O 1
ATOM 732 N N . THR A 1 87 ? 20.030 54.024 31.302 1.00 25.31 214 THR A N 1
ATOM 733 C CA . THR A 1 87 ? 20.192 54.106 29.866 1.00 20.70 214 THR A CA 1
ATOM 734 C C . THR A 1 87 ? 21.321 53.165 29.445 1.00 26.91 214 THR A C 1
ATOM 735 O O . THR A 1 87 ? 21.916 52.471 30.281 1.00 21.26 214 THR A O 1
ATOM 739 N N . ILE A 1 88 ? 21.591 53.103 28.148 1.00 20.72 215 ILE A N 1
ATOM 740 C CA . ILE A 1 88 ? 22.767 52.392 27.679 1.00 23.44 215 ILE A CA 1
ATOM 741 C C . ILE A 1 88 ? 23.739 53.465 27.239 1.00 20.36 215 ILE A C 1
ATOM 742 O O . ILE A 1 88 ? 23.427 54.282 26.372 1.00 21.97 215 ILE A O 1
ATOM 747 N N . THR A 1 89 ? 24.915 53.469 27.846 1.00 19.43 216 THR A N 1
ATOM 748 C CA . THR A 1 89 ? 25.935 54.447 27.511 1.00 21.76 216 THR A CA 1
ATOM 749 C C . THR A 1 89 ? 26.856 53.858 26.462 1.00 25.21 216 THR A C 1
ATOM 750 O O . THR A 1 89 ? 27.367 52.760 26.644 1.00 20.81 216 THR A O 1
ATOM 754 N N . THR A 1 90 ? 27.079 54.594 25.378 1.00 22.30 217 THR A N 1
ATOM 755 C CA . THR A 1 90 ? 28.041 54.194 24.365 1.00 22.88 217 THR A CA 1
ATOM 756 C C . THR A 1 90 ? 29.437 54.664 24.779 1.00 24.92 217 THR A C 1
ATOM 757 O O . THR A 1 90 ? 29.669 55.853 24.973 1.00 25.22 217 THR A O 1
ATOM 761 N N . VAL A 1 91 ? 30.368 53.732 24.941 1.00 24.47 218 VAL A N 1
ATOM 762 C CA . VAL A 1 91 ? 31.745 54.103 25.250 1.00 25.51 218 VAL A CA 1
ATOM 763 C C . VAL A 1 91 ? 32.538 53.953 23.959 1.00 27.44 218 VAL A C 1
ATOM 764 O O . VAL A 1 91 ? 32.848 52.837 23.543 1.00 27.44 218 VAL A O 1
ATOM 768 N N . TRP A 1 92 ? 32.829 55.082 23.312 1.00 26.56 219 TRP A N 1
ATOM 769 C CA . TRP A 1 92 ? 33.232 55.085 21.898 1.00 26.39 219 TRP A CA 1
ATOM 770 C C . TRP A 1 92 ? 34.431 54.200 21.581 1.00 25.91 219 TRP A C 1
ATOM 771 O O . TRP A 1 92 ? 35.482 54.354 22.177 1.00 26.85 219 TRP A O 1
ATOM 782 N N . GLY A 1 93 ? 34.262 53.272 20.642 1.00 27.18 220 GLY A N 1
ATOM 783 C CA . GLY A 1 93 ? 35.330 52.357 20.273 1.00 27.30 220 GLY A CA 1
ATOM 784 C C . GLY A 1 93 ? 35.541 51.199 21.236 1.00 29.21 220 GLY A C 1
ATOM 785 O O . GLY A 1 93 ? 36.277 50.260 20.937 1.00 31.09 220 GLY A O 1
ATOM 786 N N . LEU A 1 94 ? 34.882 51.239 22.390 1.00 24.38 221 LEU A N 1
ATOM 787 C CA . LEU A 1 94 ? 35.174 50.258 23.441 1.00 27.63 221 LEU A CA 1
ATOM 788 C C . LEU A 1 94 ? 33.989 49.345 23.733 1.00 26.00 221 LEU A C 1
ATOM 789 O O . LEU A 1 94 ? 34.173 48.159 23.996 1.00 27.21 221 LEU A O 1
ATOM 794 N N . GLY A 1 95 ? 32.775 49.894 23.696 1.00 23.90 222 GLY A N 1
ATOM 795 C CA . GLY A 1 95 ? 31.585 49.074 23.852 1.00 24.10 222 GLY A CA 1
ATOM 796 C C . GLY A 1 95 ? 30.392 49.822 24.430 1.00 26.39 222 GLY A C 1
ATOM 797 O O . GLY A 1 95 ? 30.269 51.042 24.269 1.00 23.52 222 GLY A O 1
ATOM 798 N N . TYR A 1 96 ? 29.511 49.083 25.103 1.00 23.28 223 TYR A N 1
ATOM 799 C CA . TYR A 1 96 ? 28.278 49.648 25.643 1.00 21.11 223 TYR A CA 1
ATOM 800 C C . TYR A 1 96 ? 28.061 49.164 27.053 1.00 23.03 223 TYR A C 1
ATOM 801 O O . TYR A 1 96 ? 28.460 48.061 27.406 1.00 23.28 223 TYR A O 1
ATOM 810 N N . LYS A 1 97 ? 27.397 49.982 27.852 1.00 20.39 224 LYS A N 1
ATOM 811 C CA . LYS A 1 97 ? 27.111 49.604 29.219 1.00 23.88 224 LYS A CA 1
ATOM 812 C C . LYS A 1 97 ? 25.758 50.152 29.675 1.00 23.12 224 LYS A C 1
ATOM 813 O O . LYS A 1 97 ? 25.426 51.341 29.476 1.00 21.97 224 LYS A O 1
ATOM 819 N N . PHE A 1 98 ? 24.964 49.255 30.250 1.00 22.09 225 PHE A N 1
ATOM 820 C CA . PHE A 1 98 ? 23.723 49.627 30.918 1.00 19.53 225 PHE A CA 1
ATOM 821 C C . PHE A 1 98 ? 24.071 50.147 32.312 1.00 24.29 225 PHE A C 1
ATOM 822 O O . PHE A 1 98 ? 24.768 49.463 33.068 1.00 20.97 225 PHE A O 1
ATOM 830 N N . GLU A 1 99 ? 23.592 51.351 32.640 1.00 23.22 226 GLU A N 1
ATOM 831 C CA . GLU A 1 99 ? 23.886 51.999 33.913 1.00 24.72 226 GLU A CA 1
ATOM 832 C C . GLU A 1 99 ? 22.911 53.142 34.217 1.00 27.75 226 GLU A C 1
ATOM 833 O O . GLU A 1 99 ? 22.134 53.568 33.352 1.00 23.20 226 GLU A O 1
ATOM 839 N N . ARG A 1 100 ? 22.975 53.645 35.451 1.00 26.74 227 ARG A N 1
ATOM 840 C CA . ARG A 1 100 ? 22.221 54.834 35.845 1.00 29.57 227 ARG A CA 1
ATOM 841 C C . ARG A 1 100 ? 22.648 55.998 34.986 1.00 28.31 227 ARG A C 1
ATOM 842 O O . ARG A 1 100 ? 23.842 56.174 34.740 1.00 26.64 227 ARG A O 1
ATOM 850 N N . SER A 1 101 ? 21.670 56.794 34.555 1.00 27.48 228 SER A N 1
ATOM 851 C CA . SER A 1 101 ? 21.906 57.946 33.685 1.00 32.56 228 SER A CA 1
ATOM 852 C C . SER A 1 101 ? 22.842 58.954 34.340 1.00 36.90 228 SER A C 1
ATOM 853 O O . SER A 1 101 ? 22.711 59.241 35.530 1.00 36.06 228 SER A O 1
ATOM 856 N N . ARG A 1 102 ? 23.748 59.494 33.522 1.00 39.15 229 ARG A N 1
ATOM 857 C CA . ARG A 1 102 ? 24.952 60.224 33.943 1.00 48.19 229 ARG A CA 1
ATOM 858 C C . ARG A 1 102 ? 26.015 59.284 34.518 1.00 46.93 229 ARG A C 1
ATOM 859 O O . ARG A 1 102 ? 26.228 59.248 35.731 1.00 55.08 229 ARG A O 1
ATOM 867 N N . GLU B 1 2 ? 20.849 61.089 12.244 1.00 34.57 129 GLU B N 1
ATOM 868 C CA . GLU B 1 2 ? 19.808 62.106 12.138 1.00 33.75 129 GLU B CA 1
ATOM 869 C C . GLU B 1 2 ? 18.403 61.559 11.874 1.00 32.17 129 GLU B C 1
ATOM 870 O O . GLU B 1 2 ? 18.181 60.346 11.829 1.00 31.34 129 GLU B O 1
ATOM 876 N N . GLN B 1 3 ? 17.461 62.480 11.698 1.00 31.70 130 GLN B N 1
ATOM 877 C CA . GLN B 1 3 ? 16.043 62.163 11.610 1.00 31.48 130 GLN B CA 1
ATOM 878 C C . GLN B 1 3 ? 15.395 63.084 10.575 1.00 32.18 130 GLN B C 1
ATOM 879 O O . GLN B 1 3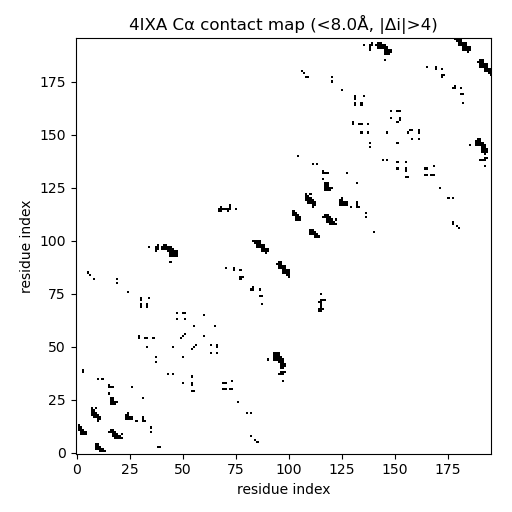 ? 15.790 64.236 10.431 1.00 32.55 130 GLN B O 1
ATOM 885 N N . LEU B 1 4 ? 14.419 62.561 9.840 1.00 28.44 131 LEU B N 1
ATOM 886 C CA . LEU B 1 4 ? 13.687 63.334 8.843 1.00 27.34 131 LEU B CA 1
ATOM 887 C C . LEU B 1 4 ? 12.210 63.133 9.082 1.00 30.64 131 LEU B C 1
ATOM 888 O O . LEU B 1 4 ? 11.778 62.048 9.478 1.00 27.35 131 LEU B O 1
ATOM 893 N N . GLU B 1 5 ? 11.435 64.180 8.833 1.00 32.67 132 GLU B N 1
ATOM 894 C CA . GLU B 1 5 ? 10.002 64.128 9.049 1.00 33.78 132 GLU B CA 1
ATOM 895 C C . GLU B 1 5 ? 9.248 64.620 7.815 1.00 32.77 132 GLU B C 1
ATOM 896 O O . GLU B 1 5 ? 9.568 65.666 7.239 1.00 29.61 132 GLU B O 1
ATOM 902 N N . PHE B 1 6 ? 8.251 63.847 7.407 1.00 31.15 133 PHE B N 1
ATOM 903 C CA . PHE B 1 6 ? 7.414 64.229 6.288 1.00 34.09 13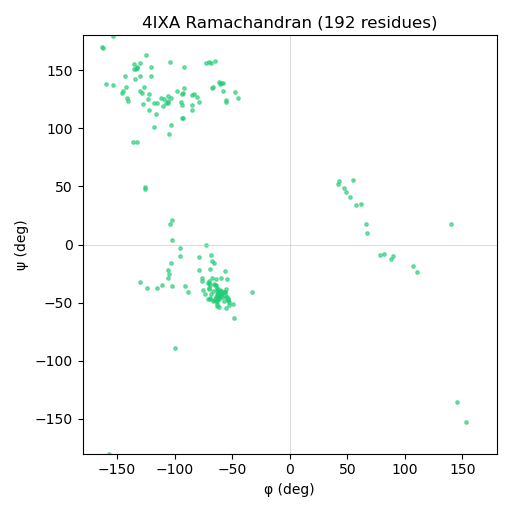3 PHE B CA 1
ATOM 904 C C . PHE B 1 6 ? 5.944 64.039 6.637 1.00 30.61 133 PHE B C 1
ATOM 905 O O . PHE B 1 6 ? 5.383 62.983 6.383 1.00 32.92 133 PHE B O 1
ATOM 913 N N . ASP B 1 7 ? 5.344 65.072 7.226 1.00 35.57 134 ASP B N 1
ATOM 914 C CA . ASP B 1 7 ? 3.914 65.098 7.558 1.00 36.49 134 ASP B CA 1
ATOM 915 C C . ASP B 1 7 ? 3.395 63.790 8.154 1.00 36.32 134 ASP B C 1
ATOM 916 O O . ASP B 1 7 ? 2.448 63.191 7.649 1.00 42.07 134 ASP B O 1
ATOM 921 N N . GLY B 1 8 ? 4.028 63.333 9.224 1.00 37.12 135 GLY B N 1
ATOM 922 C CA . GLY B 1 8 ? 3.557 62.136 9.898 1.00 40.89 135 GLY B CA 1
ATOM 923 C C . GLY B 1 8 ? 4.449 60.940 9.665 1.00 37.35 135 GLY B C 1
ATOM 924 O O . GLY B 1 8 ? 4.400 59.956 10.401 1.00 37.81 135 GLY B O 1
ATOM 925 N N . LEU B 1 9 ? 5.270 61.013 8.629 1.00 35.01 136 LEU B N 1
ATOM 926 C CA . LEU B 1 9 ? 6.245 59.964 8.403 1.00 32.77 136 LEU B CA 1
ATOM 927 C C . LEU B 1 9 ? 7.552 60.376 9.061 1.00 29.20 136 LEU B C 1
ATOM 928 O O . LEU B 1 9 ? 8.125 61.428 8.749 1.00 31.27 136 LEU B O 1
ATOM 933 N N . VAL B 1 10 ? 8.016 59.565 9.999 1.00 27.43 137 VAL B N 1
ATOM 934 C CA . VAL B 1 10 ? 9.265 59.871 10.669 1.00 29.85 137 VAL B CA 1
ATOM 935 C C . VAL B 1 10 ? 10.293 58.783 10.401 1.00 26.25 137 VAL B C 1
ATOM 936 O O . VAL B 1 10 ? 10.043 57.614 10.676 1.00 26.12 137 VAL B O 1
ATOM 940 N N . LEU B 1 11 ? 11.431 59.177 9.829 1.00 27.35 138 LEU B N 1
ATOM 941 C CA . LEU B 1 11 ? 12.543 58.262 9.556 1.00 22.47 138 LEU B CA 1
ATOM 942 C C . LEU B 1 11 ? 13.707 58.557 10.491 1.00 25.97 138 LEU B C 1
ATOM 943 O O . LEU B 1 11 ? 14.206 59.685 10.547 1.00 26.80 138 LEU B O 1
ATOM 948 N N . LYS B 1 12 ? 14.150 57.530 11.206 1.00 28.08 139 LYS B N 1
ATOM 949 C CA . LYS B 1 12 ? 15.223 57.677 12.172 1.00 24.41 139 LYS B CA 1
ATOM 950 C C . LYS B 1 12 ? 16.405 56.855 11.720 1.00 26.04 139 LYS B C 1
ATOM 951 O O . LYS B 1 12 ? 16.343 55.629 11.717 1.00 25.72 139 LYS B O 1
ATOM 957 N N . ASN B 1 13 ? 17.490 57.523 11.338 1.00 27.00 140 ASN B N 1
ATOM 958 C CA . ASN B 1 13 ? 18.603 56.825 10.684 1.00 27.73 140 ASN B CA 1
ATOM 959 C C . ASN B 1 13 ? 19.544 56.059 11.613 1.00 27.16 140 ASN B C 1
ATOM 960 O O . ASN B 1 13 ? 20.225 55.150 11.162 1.00 26.15 140 ASN B O 1
ATOM 965 N N . LEU B 1 14 ? 19.590 56.421 12.897 1.00 26.20 141 LEU B N 1
ATOM 966 C CA . LEU B 1 14 ? 20.444 55.697 13.853 1.00 28.02 141 LEU B CA 1
ATOM 967 C C . LEU B 1 14 ? 19.851 54.339 14.249 1.00 23.16 141 LEU B C 1
ATOM 968 O O . LEU B 1 14 ? 20.573 53.353 14.414 1.00 22.07 141 LEU B O 1
ATOM 973 N N . SER B 1 15 ? 18.533 54.297 14.416 1.00 23.63 142 SER B N 1
ATOM 974 C CA . SER B 1 15 ? 17.853 53.054 14.786 1.00 24.28 142 SER B CA 1
ATOM 975 C C . SER B 1 15 ? 17.319 52.330 13.558 1.00 26.45 142 SER B C 1
ATOM 976 O O . SER B 1 15 ? 16.872 51.183 13.658 1.00 26.06 142 SER B O 1
ATOM 979 N N . LYS B 1 16 ? 17.358 53.005 12.407 1.00 25.17 143 LYS B N 1
ATOM 980 C CA . LYS B 1 16 ? 16.847 52.441 11.156 1.00 26.86 143 LYS B CA 1
ATOM 981 C C . LYS B 1 16 ? 15.411 52.027 11.373 1.00 23.52 143 LYS B C 1
ATOM 982 O O . LYS B 1 16 ? 15.069 50.874 11.193 1.00 25.29 143 LYS B O 1
ATOM 988 N N . THR B 1 17 ? 14.584 52.958 11.814 1.00 24.62 144 THR B N 1
ATOM 989 C CA . THR B 1 17 ? 13.199 52.646 12.100 1.00 24.48 144 THR B CA 1
ATOM 990 C C . THR B 1 17 ? 12.345 53.747 11.522 1.00 26.55 144 THR B C 1
ATOM 991 O O . THR B 1 17 ? 12.803 54.880 11.334 1.00 26.19 144 THR B O 1
ATOM 995 N N . LEU B 1 18 ? 11.101 53.426 11.227 1.00 26.34 145 LEU B N 1
ATOM 996 C CA . LEU B 1 18 ? 10.205 54.473 10.789 1.00 31.17 145 LEU B CA 1
ATOM 997 C C . LEU B 1 18 ? 8.886 54.433 11.498 1.00 28.22 145 LEU B C 1
ATOM 998 O O . LEU B 1 18 ? 8.403 53.377 11.906 1.00 31.11 145 LEU B O 1
ATOM 1003 N N . THR B 1 19 ? 8.295 55.611 11.577 1.00 26.50 146 THR B N 1
ATOM 1004 C CA . THR B 1 19 ? 7.087 55.844 12.326 1.00 32.35 146 THR B CA 1
ATOM 1005 C C . THR B 1 19 ? 6.086 56.497 11.386 1.00 32.79 146 THR B C 1
ATOM 1006 O O . THR B 1 19 ? 6.450 57.373 10.593 1.00 33.47 146 THR B O 1
ATOM 1010 N N . ILE B 1 20 ? 4.843 56.034 11.430 1.00 33.56 147 ILE B N 1
ATOM 1011 C CA . ILE B 1 20 ? 3.754 56.710 10.732 1.00 36.50 147 ILE B CA 1
ATOM 1012 C C . ILE B 1 20 ? 2.698 57.069 11.768 1.00 42.38 147 ILE B C 1
ATOM 1013 O O . ILE B 1 20 ? 2.107 56.184 12.406 1.00 42.83 147 ILE B O 1
ATOM 1018 N N . ASN B 1 21 ? 2.488 58.370 11.944 1.00 40.45 148 ASN B N 1
ATOM 1019 C CA . ASN B 1 21 ? 1.659 58.896 13.028 1.00 44.34 148 ASN B CA 1
ATOM 1020 C C . ASN B 1 21 ? 1.982 58.278 14.383 1.00 43.82 148 ASN B C 1
ATOM 1021 O O . ASN B 1 21 ? 1.087 57.834 15.109 1.00 42.34 148 ASN B O 1
ATOM 1026 N N . ASN B 1 22 ? 3.278 58.256 14.691 1.00 39.74 149 ASN B N 1
ATOM 1027 C CA . ASN B 1 22 ? 3.819 57.707 15.938 1.00 42.33 149 ASN B CA 1
ATOM 1028 C C . ASN B 1 22 ? 3.677 56.193 16.133 1.00 41.56 149 ASN B C 1
ATOM 1029 O O . ASN B 1 22 ? 3.968 55.670 17.208 1.00 43.11 149 ASN B O 1
ATOM 1034 N N . ILE B 1 23 ? 3.260 55.492 15.085 1.00 40.38 150 ILE B N 1
ATOM 1035 C CA . ILE B 1 23 ? 3.210 54.036 15.117 1.00 38.63 150 ILE B CA 1
ATOM 1036 C C . ILE B 1 23 ? 4.382 53.465 14.343 1.00 35.43 150 ILE B C 1
ATOM 1037 O O . ILE B 1 23 ? 4.588 53.797 13.177 1.00 34.10 150 ILE B O 1
ATOM 1042 N N . GLU B 1 24 ? 5.148 52.600 14.993 1.00 31.68 151 GLU B N 1
ATOM 1043 C CA . GLU B 1 24 ? 6.297 52.010 14.352 1.00 35.27 151 GLU B CA 1
ATOM 1044 C C . GLU B 1 24 ? 5.844 51.099 13.232 1.00 35.83 151 GLU B C 1
ATOM 1045 O O . GLU B 1 24 ? 4.911 50.318 13.394 1.00 39.36 151 GLU B O 1
ATOM 1051 N N . ILE B 1 25 ? 6.501 51.224 12.087 1.00 33.26 152 ILE B N 1
ATOM 1052 C CA . ILE B 1 25 ? 6.245 50.361 10.943 1.00 32.04 152 ILE B CA 1
ATOM 1053 C C . ILE B 1 25 ? 7.443 49.454 10.763 1.00 35.73 152 ILE B C 1
ATOM 1054 O O . ILE B 1 25 ? 8.562 49.935 10.534 1.00 33.13 152 ILE B O 1
ATOM 1059 N N . PRO B 1 26 ? 7.224 48.135 10.864 1.00 35.50 153 PRO B N 1
ATOM 1060 C CA . PRO B 1 26 ? 8.329 47.198 10.661 1.00 33.89 153 PRO B CA 1
ATOM 1061 C C . PRO B 1 26 ? 8.875 47.331 9.249 1.00 33.53 153 PRO B C 1
ATOM 1062 O O . PRO B 1 26 ? 8.127 47.514 8.288 1.00 30.64 153 PRO B O 1
ATOM 1066 N N . MET B 1 27 ? 10.188 47.262 9.127 1.00 31.45 154 MET B N 1
ATOM 1067 C CA . MET B 1 27 ? 10.800 47.365 7.822 1.00 34.43 154 MET B CA 1
ATOM 1068 C C . MET B 1 27 ? 12.186 46.772 7.884 1.00 36.28 154 MET B C 1
ATOM 1069 O O . MET B 1 27 ? 12.914 46.969 8.859 1.00 33.72 154 MET B O 1
ATOM 1074 N N . ARG B 1 28 ? 12.546 46.019 6.856 1.00 31.30 155 ARG B N 1
ATOM 1075 C CA . ARG B 1 28 ? 13.875 45.436 6.807 1.00 37.17 155 ARG B CA 1
ATOM 1076 C C . ARG B 1 28 ? 14.928 46.516 6.625 1.00 35.67 155 ARG B C 1
ATOM 1077 O O . ARG B 1 28 ? 14.644 47.610 6.118 1.00 31.05 155 ARG B O 1
ATOM 1085 N N . ILE B 1 29 ? 16.143 46.201 7.055 1.00 34.11 156 ILE B N 1
ATOM 1086 C CA . ILE B 1 29 ? 17.233 47.167 7.061 1.00 36.51 156 ILE B CA 1
ATOM 1087 C C . ILE B 1 29 ? 17.474 47.852 5.712 1.00 32.06 156 ILE B C 1
ATOM 1088 O O . ILE B 1 29 ? 17.521 49.084 5.640 1.00 32.48 156 ILE B O 1
ATOM 1093 N N . LYS B 1 30 ? 17.613 47.054 4.655 1.00 36.10 157 LYS B N 1
ATOM 1094 C CA . LYS B 1 30 ? 18.033 47.560 3.351 1.00 34.78 157 LYS B CA 1
ATOM 1095 C C . LYS B 1 30 ? 16.918 48.391 2.755 1.00 31.74 157 LYS B C 1
ATOM 1096 O O . LYS B 1 30 ? 17.158 49.373 2.051 1.00 31.31 157 LYS B O 1
ATOM 1102 N N . GLU B 1 31 ? 15.698 47.981 3.065 1.00 29.57 158 GLU B N 1
ATOM 1103 C CA . GLU B 1 31 ? 14.501 48.674 2.656 1.00 31.63 158 GLU B CA 1
ATOM 1104 C C . GLU B 1 31 ? 14.463 50.057 3.308 1.00 30.47 158 GLU B C 1
ATOM 1105 O O . GLU B 1 31 ? 14.157 51.054 2.652 1.00 26.37 158 GLU B O 1
ATOM 1111 N N . PHE B 1 32 ? 14.775 50.116 4.602 1.00 27.37 159 PHE B N 1
ATOM 1112 C CA . PHE B 1 32 ? 14.824 51.404 5.288 1.00 29.12 159 PHE B CA 1
ATOM 1113 C C . PHE B 1 32 ? 15.913 52.272 4.654 1.00 26.50 159 PHE B C 1
ATOM 1114 O O . PHE B 1 32 ? 15.712 53.464 4.400 1.00 23.92 159 PHE B O 1
ATOM 1122 N N . GLU B 1 33 ? 17.063 51.657 4.400 1.00 26.67 160 GLU B N 1
ATOM 1123 C CA . GLU B 1 33 ? 18.202 52.381 3.862 1.00 31.37 160 GLU B CA 1
ATOM 1124 C C . GLU B 1 33 ? 17.913 52.902 2.450 1.00 27.34 160 GLU B C 1
ATOM 1125 O O . GLU B 1 33 ? 18.346 53.995 2.087 1.00 24.49 160 GLU B O 1
ATOM 1131 N N . LEU B 1 34 ? 17.149 52.138 1.675 1.00 27.04 161 LEU B N 1
ATOM 1132 C CA . LEU B 1 34 ? 16.707 52.617 0.368 1.00 27.20 161 LEU B CA 1
ATOM 1133 C C . LEU B 1 34 ? 15.813 53.843 0.542 1.00 24.57 161 LEU B C 1
ATOM 1134 O O . LEU B 1 34 ? 16.033 54.868 -0.101 1.00 22.59 161 LEU B O 1
ATOM 1139 N N . LEU B 1 35 ? 14.804 53.733 1.399 1.00 21.71 162 LEU B N 1
ATOM 1140 C CA . LEU B 1 35 ? 13.901 54.852 1.647 1.00 23.94 162 LEU B CA 1
ATOM 1141 C C . LEU B 1 35 ? 14.659 56.090 2.159 1.00 24.70 162 LEU B C 1
ATOM 1142 O O . LEU B 1 35 ? 14.388 57.219 1.732 1.00 22.07 162 LEU B O 1
ATOM 1147 N N . TRP B 1 36 ? 15.609 55.869 3.067 1.00 23.56 163 TRP B N 1
ATOM 1148 C CA . TRP B 1 36 ? 16.429 56.955 3.614 1.00 24.04 163 TRP B CA 1
ATOM 1149 C C . TRP B 1 36 ? 17.262 57.634 2.523 1.00 23.39 163 TRP B C 1
ATOM 1150 O O . TRP B 1 36 ? 17.330 58.875 2.442 1.00 24.61 163 TRP B O 1
ATOM 1161 N N . TYR B 1 37 ? 17.910 56.817 1.705 1.00 23.97 164 TYR B N 1
ATOM 1162 C CA . TYR B 1 37 ? 18.735 57.333 0.622 1.00 26.30 164 TYR B CA 1
ATOM 1163 C C . TYR B 1 37 ? 17.947 58.292 -0.266 1.00 28.45 164 TYR B C 1
ATOM 1164 O O . TYR B 1 37 ? 18.431 59.374 -0.580 1.00 24.83 164 TYR B O 1
ATOM 1173 N N . LEU B 1 38 ? 16.727 57.902 -0.645 1.00 24.39 165 LEU B N 1
ATOM 1174 C CA . LEU B 1 38 ? 15.893 58.742 -1.506 1.00 27.33 165 LEU B CA 1
ATOM 1175 C C . LEU B 1 38 ? 15.319 59.952 -0.774 1.00 28.00 165 LEU B C 1
ATOM 1176 O O . LEU B 1 38 ? 15.295 61.064 -1.319 1.00 25.39 165 LEU B O 1
ATOM 1181 N N . ALA B 1 39 ? 14.852 59.727 0.452 1.00 22.28 166 ALA B N 1
ATOM 1182 C CA . ALA B 1 39 ? 14.215 60.786 1.234 1.00 26.92 166 ALA B CA 1
ATOM 1183 C C . ALA B 1 39 ? 15.199 61.863 1.696 1.00 25.78 166 ALA B C 1
ATOM 1184 O O . ALA B 1 39 ? 14.824 63.025 1.836 1.00 28.76 166 ALA B O 1
ATOM 1186 N N . SER B 1 40 ? 16.449 61.473 1.935 1.00 26.62 167 SER B N 1
ATOM 1187 C CA . SER B 1 40 ? 17.517 62.432 2.245 1.00 28.40 167 SER B CA 1
ATOM 1188 C C . SER B 1 40 ? 17.838 63.296 1.044 1.00 27.00 167 SER B C 1
ATOM 1189 O O . SER B 1 40 ? 18.533 64.306 1.158 1.00 30.50 167 SER B O 1
ATOM 1192 N N . ARG B 1 41 ? 17.361 62.874 -0.120 1.00 28.12 168 ARG B N 1
ATOM 1193 C CA . ARG B 1 41 ? 17.587 63.627 -1.345 1.00 30.27 168 ARG B CA 1
ATOM 1194 C C . ARG B 1 41 ? 16.263 63.902 -2.019 1.00 29.92 168 ARG B C 1
ATOM 1195 O O . ARG B 1 41 ? 16.118 63.659 -3.214 1.00 32.47 168 ARG B O 1
ATOM 1203 N N . GLU B 1 42 ? 15.305 64.403 -1.243 1.00 26.69 169 GLU B N 1
ATOM 1204 C CA . GLU B 1 42 ? 13.957 64.666 -1.727 1.00 27.57 169 GLU B CA 1
ATOM 1205 C C . GLU B 1 42 ? 13.915 65.426 -3.056 1.00 32.59 169 GLU B C 1
ATOM 1206 O O . GLU B 1 42 ? 14.582 66.455 -3.224 1.00 32.16 169 GLU B O 1
ATOM 1212 N N . GLY B 1 43 ? 13.121 64.915 -3.994 1.00 28.11 170 GLY B N 1
ATOM 1213 C CA . GLY B 1 43 ? 12.939 65.566 -5.279 1.00 34.61 170 GLY B CA 1
ATOM 1214 C C . GLY B 1 43 ? 14.039 65.290 -6.287 1.00 33.09 170 GLY B C 1
ATOM 1215 O O . GLY B 1 43 ? 13.915 65.653 -7.455 1.00 35.90 170 GLY B O 1
ATOM 1216 N N . GLU B 1 44 ? 15.110 64.642 -5.835 1.00 32.08 171 GLU B N 1
ATOM 1217 C CA . GLU B 1 44 ? 16.232 64.273 -6.695 1.00 30.80 171 GLU B CA 1
ATOM 1218 C C . GLU B 1 44 ? 16.066 62.857 -7.257 1.00 33.94 171 GLU B C 1
ATOM 1219 O O . GLU B 1 44 ? 15.789 61.917 -6.516 1.00 30.33 171 GLU B O 1
ATOM 1225 N N . VAL B 1 45 ? 16.224 62.706 -8.571 1.00 30.17 172 VAL B N 1
ATOM 1226 C CA . VAL B 1 45 ? 16.117 61.398 -9.199 1.00 29.59 172 VAL B CA 1
ATOM 1227 C C . VAL B 1 45 ? 17.441 60.665 -9.076 1.00 28.54 172 VAL B C 1
ATOM 1228 O O . VAL B 1 45 ? 18.503 61.206 -9.394 1.00 30.14 172 VAL B O 1
ATOM 1232 N N . ILE B 1 46 ? 17.368 59.432 -8.601 1.00 27.99 173 ILE B N 1
ATOM 1233 C CA . ILE B 1 46 ? 18.545 58.616 -8.353 1.00 25.95 173 ILE B CA 1
ATOM 1234 C C . ILE B 1 46 ? 18.398 57.345 -9.174 1.00 29.23 173 ILE B C 1
ATOM 1235 O O . ILE B 1 46 ? 17.367 56.686 -9.108 1.00 28.44 173 ILE B O 1
ATOM 1240 N N . SER B 1 47 ? 19.425 56.995 -9.944 1.00 32.17 174 SER B N 1
ATOM 1241 C CA . SER B 1 47 ? 19.362 55.813 -10.806 1.00 32.50 174 SER B CA 1
ATOM 1242 C C . SER B 1 47 ? 19.370 54.509 -10.017 1.00 36.92 174 SER B C 1
ATOM 1243 O O . SER B 1 47 ? 19.857 54.456 -8.878 1.00 33.65 174 SER B O 1
ATOM 1246 N N . LYS B 1 48 ? 18.846 53.453 -10.637 1.00 35.19 175 LYS B N 1
ATOM 1247 C CA . LYS B 1 48 ? 18.872 52.122 -10.055 1.00 35.41 175 LYS B CA 1
ATOM 1248 C C . LYS B 1 48 ? 20.315 51.754 -9.756 1.00 40.73 175 LYS B C 1
ATOM 1249 O O . LYS B 1 48 ? 20.621 51.202 -8.698 1.00 37.20 175 LYS B O 1
ATOM 1255 N N . SER B 1 49 ? 21.198 52.107 -10.685 1.00 40.35 176 SER B N 1
ATOM 1256 C CA . SER B 1 49 ? 22.624 51.856 -10.551 1.00 40.08 176 SER B CA 1
ATOM 1257 C C . SER B 1 49 ? 23.180 52.457 -9.264 1.00 41.77 176 SER B C 1
ATOM 1258 O O . SER B 1 49 ? 23.790 51.751 -8.462 1.00 42.69 176 SER B O 1
ATOM 1261 N N . GLU B 1 50 ? 22.957 53.754 -9.059 1.00 40.28 177 GLU B N 1
ATOM 1262 C CA . GLU B 1 50 ? 23.430 54.411 -7.848 1.00 39.32 177 GLU B CA 1
ATOM 1263 C C . GLU B 1 50 ? 22.824 53.774 -6.592 1.00 39.76 177 GLU B C 1
ATOM 1264 O O . GLU B 1 50 ? 23.518 53.592 -5.586 1.00 39.20 177 GLU B O 1
ATOM 1270 N N . LEU B 1 51 ? 21.543 53.419 -6.657 1.00 35.83 178 LEU B N 1
ATOM 1271 C CA . LEU B 1 51 ? 20.866 52.803 -5.515 1.00 37.59 178 LEU B CA 1
ATOM 1272 C C . LEU B 1 51 ? 21.467 51.448 -5.124 1.00 38.46 178 LEU B C 1
ATOM 1273 O O . LEU B 1 51 ? 21.564 51.127 -3.944 1.00 36.37 178 LEU B O 1
ATOM 1278 N N . LEU B 1 52 ? 21.867 50.648 -6.104 1.00 38.16 179 LEU B N 1
ATOM 1279 C CA . LEU B 1 52 ? 22.502 49.373 -5.785 1.00 43.26 179 LEU B CA 1
ATOM 1280 C C . LEU B 1 52 ? 23.875 49.622 -5.183 1.00 44.24 179 LEU B C 1
ATOM 1281 O O . LEU B 1 52 ? 24.237 49.043 -4.157 1.00 46.27 179 LEU B O 1
ATOM 1286 N N . GLU B 1 53 ? 24.622 50.496 -5.846 1.00 41.55 180 GLU B N 1
ATOM 1287 C CA . GLU B 1 53 ? 25.986 50.839 -5.480 1.00 47.54 180 GLU B CA 1
ATOM 1288 C C . GLU B 1 53 ? 26.056 51.306 -4.033 1.00 50.48 180 GLU B C 1
ATOM 1289 O O . GLU B 1 53 ? 26.934 50.886 -3.281 1.00 54.05 180 GLU B O 1
ATOM 1295 N N . LYS B 1 54 ? 25.105 52.150 -3.643 1.00 48.22 181 LYS B N 1
ATOM 1296 C CA . LYS B 1 54 ? 25.158 52.822 -2.346 1.00 47.92 181 LYS B CA 1
ATOM 1297 C C . LYS B 1 54 ? 24.453 52.082 -1.204 1.00 46.85 181 LYS B C 1
ATOM 1298 O O . LYS B 1 54 ? 24.909 52.120 -0.062 1.00 51.38 181 LYS B O 1
ATOM 1304 N N . VAL B 1 55 ? 23.343 51.422 -1.499 1.00 45.49 182 VAL B N 1
ATOM 1305 C CA . VAL B 1 55 ? 22.611 50.709 -0.460 1.00 40.83 182 VAL B CA 1
ATOM 1306 C C . VAL B 1 55 ? 23.108 49.273 -0.292 1.00 45.03 182 VAL B C 1
ATOM 1307 O O . VAL B 1 55 ? 23.245 48.780 0.834 1.00 50.06 182 VAL B O 1
ATOM 1311 N N . TRP B 1 56 ? 23.382 48.603 -1.405 1.00 45.40 183 TRP B N 1
ATOM 1312 C CA . TRP B 1 56 ? 23.955 47.260 -1.354 1.00 47.58 183 TRP B CA 1
ATOM 1313 C C . TRP B 1 56 ? 25.463 47.280 -1.587 1.00 47.56 183 TRP B C 1
ATOM 1314 O O . TRP B 1 56 ? 26.242 47.391 -0.644 1.00 55.91 183 TRP B O 1
ATOM 1325 N N . GLY B 1 57 ? 25.873 47.181 -2.844 1.00 52.99 184 GLY B N 1
ATOM 1326 C CA . GLY B 1 57 ? 27.284 47.169 -3.177 1.00 53.97 184 GLY B CA 1
ATOM 1327 C C . GLY B 1 57 ? 27.578 46.175 -4.279 1.00 53.68 184 GLY B C 1
ATOM 1328 O O . GLY B 1 57 ? 26.663 45.561 -4.824 1.00 59.81 184 GLY B O 1
ATOM 1329 N N . ALA B 1 64 ? 19.159 42.914 -9.927 1.00 43.60 191 ALA B N 1
ATOM 1330 C CA . ALA B 1 64 ? 18.888 44.321 -10.234 1.00 44.76 191 ALA B CA 1
ATOM 1331 C C . ALA B 1 64 ? 17.430 44.703 -9.958 1.00 47.17 191 ALA B C 1
ATOM 1332 O O . ALA B 1 64 ? 17.127 45.841 -9.564 1.00 44.25 191 ALA B O 1
ATOM 1334 N N . ASN B 1 65 ? 16.528 43.745 -10.155 1.00 46.39 192 ASN B N 1
ATOM 1335 C CA . ASN B 1 65 ? 15.118 43.944 -9.838 1.00 43.92 192 ASN B CA 1
ATOM 1336 C C . ASN B 1 65 ? 14.972 44.044 -8.326 1.00 35.54 192 ASN B C 1
ATOM 1337 O O . ASN B 1 65 ? 13.901 44.375 -7.803 1.00 38.66 192 ASN B O 1
ATOM 1342 N N . THR B 1 66 ? 16.066 43.753 -7.637 1.00 35.37 193 THR B N 1
ATOM 1343 C CA . THR B 1 66 ? 16.153 43.954 -6.198 1.00 38.89 193 THR B CA 1
ATOM 1344 C C . THR B 1 66 ? 15.823 45.399 -5.801 1.00 36.51 193 THR B C 1
ATOM 1345 O O . THR B 1 66 ? 15.156 45.618 -4.789 1.00 35.49 193 THR B O 1
ATOM 1349 N N . VAL B 1 67 ? 16.258 46.376 -6.602 1.00 35.26 194 VAL B N 1
ATOM 1350 C CA . VAL B 1 67 ? 15.838 47.768 -6.371 1.00 39.64 194 VAL B CA 1
ATOM 1351 C C . VAL B 1 67 ? 14.319 47.896 -6.497 1.00 34.39 194 VAL B C 1
ATOM 1352 O O . VAL B 1 67 ? 13.641 48.363 -5.569 1.00 32.29 194 VAL B O 1
ATOM 1356 N N . ASN B 1 68 ? 13.793 47.439 -7.634 1.00 36.07 195 ASN B N 1
ATOM 1357 C CA . ASN B 1 68 ? 12.356 47.468 -7.915 1.00 35.12 195 ASN B CA 1
ATOM 1358 C C . ASN B 1 68 ? 11.492 46.803 -6.838 1.00 29.06 195 ASN B C 1
ATOM 1359 O O . ASN B 1 68 ? 10.481 47.369 -6.410 1.00 33.91 195 ASN B O 1
ATOM 1364 N N . VAL B 1 69 ? 11.873 45.604 -6.403 1.00 33.34 196 VAL B N 1
ATOM 1365 C CA . VAL B 1 69 ? 11.066 44.902 -5.406 1.00 32.39 196 VAL B CA 1
ATOM 1366 C C . VAL B 1 69 ? 11.023 45.682 -4.098 1.00 32.77 196 VAL B C 1
ATOM 1367 O O . VAL B 1 69 ? 9.968 45.799 -3.474 1.00 33.47 196 VAL B O 1
ATOM 1371 N N . HIS B 1 70 ? 12.155 46.263 -3.712 1.00 33.57 197 HIS B N 1
ATOM 1372 C CA . HIS B 1 70 ? 12.193 47.048 -2.480 1.00 36.20 197 HIS B CA 1
ATOM 1373 C C . HIS B 1 70 ? 11.408 48.354 -2.599 1.00 29.72 197 HIS B C 1
ATOM 1374 O O . HIS B 1 70 ? 10.755 48.755 -1.647 1.00 30.05 197 HIS B O 1
ATOM 1381 N N . ILE B 1 71 ? 11.455 49.006 -3.764 1.00 30.65 198 ILE B N 1
ATOM 1382 C CA . ILE B 1 71 ? 10.624 50.189 -3.980 1.00 29.05 198 ILE B CA 1
ATOM 1383 C C . ILE B 1 71 ? 9.156 49.796 -3.845 1.00 27.58 198 ILE B C 1
ATOM 1384 O O . ILE B 1 71 ? 8.351 50.527 -3.274 1.00 29.16 198 ILE B O 1
ATOM 1389 N N . HIS B 1 72 ? 8.815 48.634 -4.385 1.00 30.81 199 HIS B N 1
ATOM 1390 C CA . HIS B 1 72 ? 7.442 48.150 -4.343 1.00 30.40 199 HIS B CA 1
ATOM 1391 C C . HIS B 1 72 ? 7.040 47.934 -2.887 1.00 31.63 199 HIS B C 1
ATOM 1392 O O . HIS B 1 72 ? 5.986 48.401 -2.440 1.00 32.06 199 HIS B O 1
ATOM 1399 N N . ARG B 1 73 ? 7.904 47.241 -2.153 1.00 29.52 200 ARG B N 1
ATOM 1400 C CA . ARG B 1 73 ? 7.651 46.933 -0.750 1.00 36.74 200 ARG B CA 1
ATOM 1401 C C . ARG B 1 73 ? 7.506 48.196 0.089 1.00 34.50 200 ARG B C 1
ATOM 1402 O O . ARG B 1 73 ? 6.644 48.257 0.971 1.00 32.69 200 ARG B O 1
ATOM 1410 N N . ILE B 1 74 ? 8.317 49.216 -0.200 1.00 28.98 201 ILE B N 1
ATOM 1411 C CA . ILE B 1 74 ? 8.177 50.480 0.523 1.00 31.36 201 ILE B CA 1
ATOM 1412 C C . ILE B 1 74 ? 6.821 51.121 0.235 1.00 28.53 201 ILE B C 1
ATOM 1413 O O . ILE B 1 74 ? 6.112 51.530 1.153 1.00 29.24 201 ILE B O 1
ATOM 1418 N N . ARG B 1 75 ? 6.455 51.203 -1.040 1.00 31.89 202 ARG B N 1
ATOM 1419 C CA . ARG B 1 75 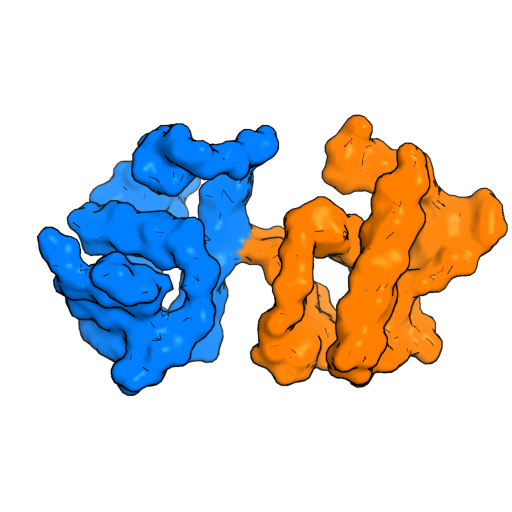? 5.160 51.785 -1.425 1.00 33.62 202 ARG B CA 1
ATOM 1420 C C . ARG B 1 75 ? 3.976 51.025 -0.814 1.00 34.37 202 ARG B C 1
ATOM 1421 O O . ARG B 1 75 ? 3.018 51.638 -0.337 1.00 34.82 202 ARG B O 1
ATOM 1429 N N . GLU B 1 76 ? 4.034 49.696 -0.869 1.00 31.61 203 GLU B N 1
ATOM 1430 C CA . GLU B 1 76 ? 3.023 48.853 -0.224 1.00 39.13 203 GLU B CA 1
ATOM 1431 C C . GLU B 1 76 ? 2.787 49.316 1.208 1.00 40.10 203 GLU B C 1
ATOM 1432 O O . GLU B 1 76 ? 1.697 49.781 1.558 1.00 43.70 203 GLU B O 1
ATOM 1438 N N . LYS B 1 77 ? 3.835 49.213 2.018 1.00 35.97 204 LYS B N 1
ATOM 1439 C CA . LYS B 1 77 ? 3.763 49.571 3.426 1.00 37.82 204 LYS B CA 1
ATOM 1440 C C . LYS B 1 77 ? 3.143 50.940 3.651 1.00 42.58 204 LYS B C 1
ATOM 1441 O O . LYS B 1 77 ? 2.207 51.071 4.441 1.00 44.70 204 LYS B O 1
ATOM 1447 N N . LEU B 1 78 ? 3.647 51.950 2.948 1.00 37.48 205 LEU B N 1
ATOM 1448 C CA . LEU B 1 78 ? 3.127 53.305 3.090 1.00 36.38 205 LEU B CA 1
ATOM 1449 C C . LEU B 1 78 ? 1.607 53.382 2.901 1.00 41.67 205 LEU B C 1
ATOM 1450 O O . LEU B 1 78 ? 0.909 53.972 3.722 1.00 42.98 205 LEU B O 1
ATOM 1455 N N . GLU B 1 79 ? 1.081 52.791 1.836 1.00 40.69 206 GLU B N 1
ATOM 1456 C CA . GLU B 1 79 ? -0.359 52.911 1.634 1.00 47.50 206 GLU B CA 1
ATOM 1457 C C . GLU B 1 79 ? -1.195 52.011 2.549 1.00 46.39 206 GLU B C 1
ATOM 1458 O O . GLU B 1 79 ? -2.294 52.393 2.954 1.00 49.64 206 GLU B O 1
ATOM 1464 N N . LYS B 1 80 ? -0.660 50.851 2.919 1.00 49.68 207 LYS B N 1
ATOM 1465 C CA . LYS B 1 80 ? -1.341 49.998 3.891 1.00 49.91 207 LYS B CA 1
ATOM 1466 C C . LYS B 1 80 ? -1.642 50.784 5.164 1.00 51.58 207 LYS B C 1
ATOM 1467 O O . LYS B 1 80 ? -2.633 50.521 5.850 1.00 54.35 207 LYS B O 1
ATOM 1473 N N . HIS B 1 81 ? -0.792 51.764 5.462 1.00 50.22 208 HIS B N 1
ATOM 1474 C CA . HIS B 1 81 ? -0.929 52.558 6.679 1.00 46.67 208 HIS B CA 1
ATOM 1475 C C . HIS B 1 81 ? -1.501 53.942 6.410 1.00 47.98 208 HIS B C 1
ATOM 1476 O O . HIS B 1 81 ? -1.379 54.851 7.237 1.00 46.05 208 HIS B O 1
ATOM 1483 N N . ASP B 1 82 ? -2.122 54.088 5.244 1.00 48.69 209 ASP B N 1
ATOM 1484 C CA . ASP B 1 82 ? -2.826 55.313 4.882 1.00 48.16 209 ASP B CA 1
ATOM 1485 C C . ASP B 1 82 ? -1.926 56.530 4.917 1.00 48.09 209 ASP B C 1
ATOM 1486 O O . ASP B 1 82 ? -2.363 57.624 5.281 1.00 47.24 209 ASP B O 1
ATOM 1491 N N . PHE B 1 83 ? -0.661 56.337 4.560 1.00 45.61 210 PHE B N 1
ATOM 1492 C CA . PHE B 1 83 ? 0.226 57.475 4.374 1.00 46.19 210 PHE B CA 1
ATOM 1493 C C . PHE B 1 83 ? 0.233 57.900 2.912 1.00 42.30 210 PHE B C 1
ATOM 1494 O O . PHE B 1 83 ? 0.784 57.214 2.054 1.00 42.86 210 PHE B O 1
ATOM 1502 N N . LEU B 1 84 ? -0.379 59.049 2.651 1.00 45.73 211 LEU B N 1
ATOM 1503 C CA . LEU B 1 84 ? -0.582 59.563 1.295 1.00 44.76 211 LEU B CA 1
ATOM 1504 C C . LEU B 1 84 ? 0.299 60.740 0.842 1.00 40.79 211 LEU B C 1
ATOM 1505 O O . LEU B 1 84 ? 0.547 60.880 -0.354 1.00 44.87 211 LEU B O 1
ATOM 1510 N N . PRO B 1 85 ? 0.748 61.612 1.771 1.00 40.29 212 PRO B N 1
ATOM 1511 C CA . PRO B 1 85 ? 1.293 62.866 1.234 1.00 40.56 212 PRO B CA 1
ATOM 1512 C C . PRO B 1 85 ? 2.615 62.725 0.475 1.00 39.29 212 PRO B C 1
ATOM 1513 O O . PRO B 1 85 ? 2.954 63.613 -0.302 1.00 39.04 212 PRO B O 1
ATOM 1517 N N . TYR B 1 86 ? 3.356 61.650 0.722 1.00 36.58 213 TYR B N 1
ATOM 1518 C CA . TYR B 1 86 ? 4.636 61.437 0.057 1.00 34.25 213 TYR B CA 1
ATOM 1519 C C . TYR B 1 86 ? 4.691 60.034 -0.531 1.00 33.84 213 TYR B C 1
ATOM 1520 O O . TYR B 1 86 ? 3.985 59.144 -0.071 1.00 33.93 213 TYR B O 1
ATOM 1529 N N . THR B 1 87 ? 5.526 59.849 -1.549 1.00 30.25 214 THR B N 1
ATOM 1530 C CA . THR B 1 87 ? 5.714 58.538 -2.155 1.00 30.95 214 THR B CA 1
ATOM 1531 C C . THR B 1 87 ? 7.066 58.485 -2.860 1.00 29.18 214 THR B C 1
ATOM 1532 O O . THR B 1 87 ? 7.830 59.450 -2.831 1.00 28.59 214 THR B O 1
ATOM 1536 N N . ILE B 1 88 ? 7.364 57.335 -3.459 1.00 27.40 215 ILE B N 1
ATOM 1537 C CA . ILE B 1 88 ? 8.506 57.205 -4.337 1.00 26.46 215 ILE B CA 1
ATOM 1538 C C . ILE B 1 88 ? 7.973 57.142 -5.772 1.00 29.91 215 ILE B C 1
ATOM 1539 O O . ILE B 1 88 ? 7.150 56.282 -6.109 1.00 27.58 215 ILE B O 1
ATOM 1544 N N . THR B 1 89 ? 8.421 58.084 -6.595 1.00 27.48 216 THR B N 1
ATOM 1545 C CA . THR B 1 89 ? 7.978 58.201 -7.982 1.00 24.36 216 THR B CA 1
ATOM 1546 C C . THR B 1 89 ? 9.004 57.545 -8.897 1.00 29.86 216 THR B C 1
ATOM 1547 O O . THR B 1 89 ? 10.216 57.776 -8.757 1.00 28.62 216 THR B O 1
ATOM 1551 N N . THR B 1 90 ? 8.521 56.709 -9.814 1.00 28.59 217 THR B N 1
ATOM 1552 C CA . THR B 1 90 ? 9.361 56.158 -10.872 1.00 27.31 217 THR B CA 1
ATOM 1553 C C . THR B 1 90 ? 9.540 57.201 -11.975 1.00 26.18 217 THR B C 1
ATOM 1554 O O . THR B 1 90 ? 8.563 57.704 -12.521 1.00 28.02 217 THR B O 1
ATOM 1558 N N . VAL B 1 91 ? 10.782 57.549 -12.282 1.00 21.55 218 VAL B N 1
ATOM 1559 C CA . VAL B 1 91 ? 11.056 58.386 -13.438 1.00 25.96 218 VAL B CA 1
ATOM 1560 C C . VAL B 1 91 ? 11.624 57.466 -14.507 1.00 28.74 218 VAL B C 1
ATOM 1561 O O . VAL B 1 91 ? 12.813 57.141 -14.515 1.00 26.81 218 VAL B O 1
ATOM 1565 N N . TRP B 1 92 ? 10.736 57.007 -15.379 1.00 26.38 219 TRP B N 1
ATOM 1566 C CA . TRP B 1 92 ? 11.058 55.967 -16.337 1.00 28.58 219 TRP B CA 1
ATOM 1567 C C . TRP B 1 92 ? 12.256 56.303 -17.211 1.00 28.31 219 TRP B C 1
ATOM 1568 O O . TRP B 1 92 ? 12.288 57.331 -17.888 1.00 25.93 219 TRP B O 1
ATOM 1579 N N . GLY B 1 93 ? 13.254 55.427 -17.170 1.00 32.62 220 GLY B N 1
ATOM 1580 C CA . GLY B 1 93 ? 14.500 55.671 -17.872 1.00 32.80 220 GLY B CA 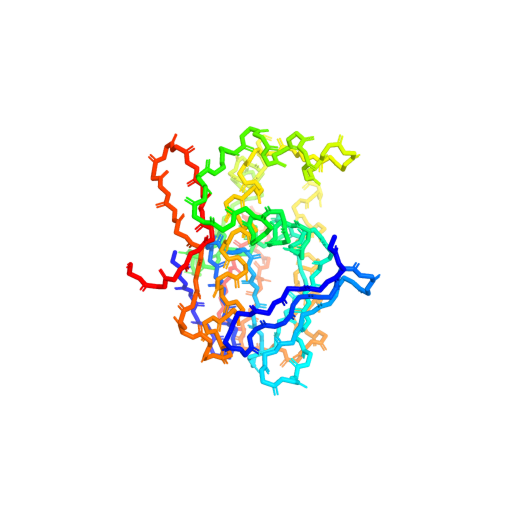1
ATOM 1581 C C . GLY B 1 93 ? 15.557 56.422 -17.066 1.00 37.74 220 GLY B C 1
ATOM 1582 O O . GLY B 1 93 ? 16.703 56.521 -17.509 1.00 39.19 220 GLY B O 1
ATOM 1583 N N . LEU B 1 94 ? 15.198 56.957 -15.898 1.00 30.58 221 LEU B N 1
ATOM 1584 C CA . LEU B 1 94 ? 16.168 57.717 -15.100 1.00 31.12 221 LEU B CA 1
ATOM 1585 C C . LEU B 1 94 ? 16.348 57.191 -13.673 1.00 36.16 221 LEU B C 1
ATOM 1586 O O . LEU B 1 94 ? 17.459 57.202 -13.139 1.00 37.89 221 LEU B O 1
ATOM 1591 N N . GLY B 1 95 ? 15.266 56.745 -13.044 1.00 32.74 222 GLY B N 1
ATOM 1592 C CA . GLY B 1 95 ? 15.388 56.138 -11.731 1.00 30.61 222 GLY B CA 1
ATOM 1593 C C . GLY B 1 95 ? 14.215 56.434 -10.826 1.00 31.13 222 GLY B C 1
ATOM 1594 O O . GLY B 1 95 ? 13.055 56.367 -11.242 1.00 30.44 222 GLY B O 1
ATOM 1595 N N . TYR B 1 96 ? 14.514 56.774 -9.581 1.00 26.06 223 TYR B N 1
ATOM 1596 C CA . TYR B 1 96 ? 13.469 56.932 -8.577 1.00 26.85 223 TYR B CA 1
ATOM 1597 C C . TYR B 1 96 ? 13.629 58.207 -7.751 1.00 26.43 223 TYR B C 1
ATOM 1598 O O . TYR B 1 96 ? 14.748 58.686 -7.520 1.00 25.98 223 TYR B O 1
ATOM 1607 N N . LYS B 1 97 ? 12.503 58.732 -7.287 1.00 25.50 224 LYS B N 1
ATOM 1608 C CA . LYS B 1 97 ? 12.479 60.013 -6.595 1.00 29.12 224 LYS B CA 1
ATOM 1609 C C . LYS B 1 97 ? 11.486 59.962 -5.438 1.00 26.44 224 LYS B C 1
ATOM 1610 O O . LYS B 1 97 ? 10.326 59.631 -5.643 1.00 27.55 224 LYS B O 1
ATOM 1616 N N . PHE B 1 98 ? 11.934 60.300 -4.231 1.00 27.51 225 PHE B N 1
ATOM 1617 C CA . PHE B 1 98 ? 11.016 60.555 -3.111 1.00 27.65 225 PHE B CA 1
ATOM 1618 C C . PHE B 1 98 ? 10.544 62.003 -3.179 1.00 25.07 225 PHE B C 1
ATOM 1619 O O . PHE B 1 98 ? 11.363 62.912 -3.252 1.00 28.84 225 PHE B O 1
ATOM 1627 N N . GLU B 1 99 ? 9.238 62.225 -3.130 1.00 26.47 226 GLU B N 1
ATOM 1628 C CA . GLU B 1 99 ? 8.692 63.574 -3.282 1.00 30.36 226 GLU B CA 1
ATOM 1629 C C . GLU B 1 99 ? 7.262 63.633 -2.763 1.00 31.63 226 GLU B C 1
ATOM 1630 O O . GLU B 1 99 ? 6.651 62.594 -2.497 1.00 30.78 226 GLU B O 1
ATOM 1636 N N . ARG B 1 100 ? 6.722 64.842 -2.633 1.00 32.11 227 ARG B N 1
ATOM 1637 C CA . ARG B 1 100 ? 5.308 65.003 -2.303 1.00 34.09 227 ARG B CA 1
ATOM 1638 C C . ARG B 1 100 ? 4.464 64.323 -3.351 1.00 35.87 227 ARG B C 1
ATOM 1639 O O . ARG B 1 100 ? 4.762 64.410 -4.541 1.00 36.78 227 ARG B O 1
ATOM 1647 N N . SER B 1 101 ? 3.408 63.647 -2.911 1.00 36.57 228 SER B N 1
ATOM 1648 C CA . SER B 1 101 ? 2.574 62.870 -3.819 1.00 38.19 228 SER B CA 1
ATOM 1649 C C . SER B 1 101 ? 1.495 63.712 -4.510 1.00 43.39 228 SER B C 1
ATOM 1650 O O . SER B 1 101 ? 0.729 64.415 -3.850 1.00 44.39 228 SER B O 1
#